Protein AF-A0A6N7V1D1-F1 (afdb_monomer_lite)

Structure (mmCIF, N/CA/C/O backbone):
data_AF-A0A6N7V1D1-F1
#
_entry.id   AF-A0A6N7V1D1-F1
#
loop_
_atom_site.group_PDB
_atom_site.id
_atom_site.type_symbol
_atom_site.label_atom_id
_atom_site.label_alt_id
_atom_site.label_comp_id
_atom_site.label_asym_id
_atom_site.label_entity_id
_atom_site.label_seq_id
_atom_site.pdbx_PDB_ins_code
_atom_site.Cartn_x
_atom_site.Cartn_y
_atom_site.Cartn_z
_atom_site.occupancy
_atom_site.B_iso_or_equiv
_atom_site.auth_seq_id
_atom_site.auth_comp_id
_atom_site.auth_asym_id
_atom_site.auth_atom_id
_atom_site.pdbx_PDB_model_num
ATOM 1 N N . MET A 1 1 ? -10.807 -12.411 31.985 1.00 35.56 1 MET A N 1
ATOM 2 C CA . MET A 1 1 ? -11.977 -11.536 31.790 1.00 35.56 1 MET A CA 1
ATOM 3 C C . MET A 1 1 ? -13.112 -12.268 32.471 1.00 35.56 1 MET A C 1
ATOM 5 O O . MET A 1 1 ? -13.597 -13.240 31.912 1.00 35.56 1 MET A O 1
ATOM 9 N N . GLU A 1 2 ? -13.376 -11.952 33.738 1.00 38.06 2 GLU A N 1
ATOM 10 C CA . GLU A 1 2 ? -14.529 -12.527 34.433 1.00 38.06 2 GLU A CA 1
ATOM 11 C C . GLU A 1 2 ? -15.774 -11.884 33.837 1.00 38.06 2 GLU A C 1
ATOM 13 O O . GLU A 1 2 ? -15.916 -10.662 33.821 1.00 38.06 2 GLU A O 1
ATOM 18 N N . GLU A 1 3 ? -16.610 -12.723 33.243 1.00 37.97 3 GLU A N 1
ATOM 19 C CA . GLU A 1 3 ? -17.894 -12.348 32.684 1.00 37.97 3 GLU A CA 1
ATOM 20 C C . GLU A 1 3 ? -18.740 -11.813 33.846 1.00 37.97 3 GLU A C 1
ATOM 22 O O . GLU A 1 3 ? -19.109 -12.557 34.756 1.00 37.97 3 GLU A O 1
ATOM 27 N N . LEU A 1 4 ? -18.965 -10.497 33.881 1.00 48.56 4 LEU A N 1
ATOM 28 C CA . LEU A 1 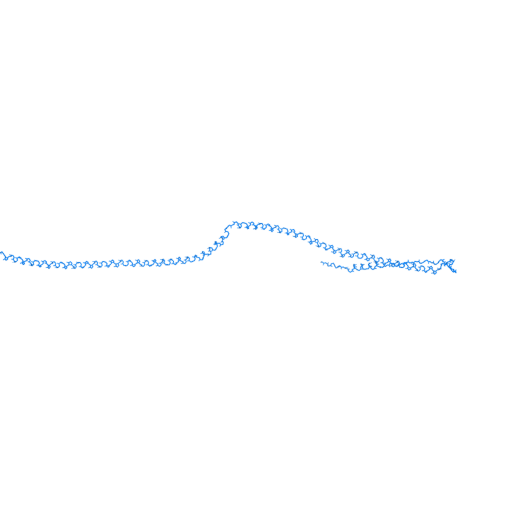4 ? -19.845 -9.859 34.856 1.00 48.56 4 LEU A CA 1
ATOM 29 C C . LEU A 1 4 ? -21.273 -10.316 34.550 1.00 48.56 4 LEU A C 1
ATOM 31 O O . LEU A 1 4 ? -22.009 -9.681 33.797 1.00 48.56 4 LEU A O 1
ATOM 35 N N . VAL A 1 5 ? -21.644 -11.472 35.097 1.00 49.00 5 VAL A N 1
ATOM 36 C CA . VAL A 1 5 ? -22.991 -12.024 34.994 1.00 49.00 5 VAL A CA 1
ATOM 37 C C . VAL A 1 5 ? -23.928 -11.068 35.721 1.00 49.00 5 VAL A C 1
ATOM 39 O O . VAL A 1 5 ? -23.963 -11.003 36.951 1.00 49.00 5 VAL A O 1
ATOM 42 N N . ILE A 1 6 ? -24.680 -10.299 34.939 1.00 52.88 6 ILE A N 1
ATOM 43 C CA . ILE A 1 6 ? -25.703 -9.383 35.430 1.00 52.88 6 ILE A CA 1
ATOM 44 C C . ILE A 1 6 ? -26.738 -10.221 36.186 1.00 52.88 6 ILE A C 1
ATOM 46 O O . ILE A 1 6 ? -27.522 -10.953 35.577 1.00 52.88 6 ILE A O 1
ATOM 50 N N . LYS A 1 7 ? -26.786 -10.095 37.517 1.00 60.59 7 LYS A N 1
ATOM 51 C CA . LYS A 1 7 ? -27.869 -10.650 38.345 1.00 60.59 7 LYS A CA 1
ATOM 52 C C . LYS A 1 7 ? -29.139 -9.813 38.193 1.00 60.59 7 LYS A C 1
ATOM 54 O O . LYS A 1 7 ? -29.668 -9.234 39.133 1.00 60.59 7 LYS A O 1
ATOM 59 N N . ARG A 1 8 ? -29.651 -9.760 36.965 1.00 63.72 8 ARG A N 1
ATOM 60 C CA . ARG A 1 8 ? -30.892 -9.070 36.596 1.00 63.72 8 ARG A CA 1
ATOM 61 C C . ARG A 1 8 ? -32.100 -9.599 37.375 1.00 63.72 8 ARG A C 1
ATOM 63 O O . ARG A 1 8 ? -33.091 -8.889 37.502 1.00 63.72 8 ARG A O 1
ATOM 70 N N . SER A 1 9 ? -32.014 -10.828 37.892 1.00 68.62 9 SER A N 1
ATOM 71 C CA . SER A 1 9 ? -33.065 -11.457 38.693 1.00 68.62 9 SER A CA 1
ATOM 72 C C . SER A 1 9 ? -33.372 -10.696 39.973 1.00 68.62 9 SER A C 1
ATOM 74 O O . SER A 1 9 ? -34.545 -10.559 40.309 1.00 68.62 9 SER A O 1
ATOM 76 N N . ASP A 1 10 ? -32.346 -10.209 40.668 1.00 70.00 10 ASP A N 1
ATOM 77 C CA . ASP A 1 10 ? -32.504 -9.698 42.028 1.00 70.00 10 ASP A CA 1
ATOM 78 C C . ASP A 1 10 ? -33.101 -8.280 41.977 1.00 70.00 10 ASP A C 1
ATOM 80 O O . ASP A 1 10 ? -34.107 -8.001 42.636 1.00 70.00 10 ASP A O 1
ATOM 84 N N . PHE A 1 11 ? -32.641 -7.466 41.017 1.00 73.94 11 PHE A N 1
ATOM 85 C CA . PHE A 1 11 ? -33.173 -6.125 40.783 1.00 73.94 11 PHE A CA 1
ATOM 86 C C . PHE A 1 11 ? -34.637 -6.166 40.329 1.00 73.94 11 PHE A C 1
ATOM 88 O O . PHE A 1 11 ? -35.491 -5.438 40.841 1.00 73.94 11 PHE A O 1
ATOM 95 N N . GLU A 1 12 ? -34.963 -7.051 39.382 1.00 75.81 12 GLU A N 1
ATOM 96 C CA . GLU A 1 12 ? -36.344 -7.218 38.911 1.00 75.81 12 GLU A CA 1
ATOM 97 C C . GLU A 1 12 ? -37.253 -7.841 39.979 1.00 75.81 12 GLU A C 1
ATOM 99 O O . GLU A 1 12 ? -38.472 -7.652 39.938 1.00 75.81 12 GLU A O 1
ATOM 104 N N . LYS A 1 13 ? -36.693 -8.582 40.943 1.00 80.94 13 LYS A N 1
ATOM 105 C CA . LYS A 1 13 ? -37.437 -9.084 42.100 1.00 80.94 13 LYS A CA 1
ATOM 106 C C . LYS A 1 13 ? -37.765 -7.943 43.062 1.00 80.94 13 LYS A C 1
ATOM 108 O O . LYS A 1 13 ? -38.943 -7.734 43.340 1.00 80.94 13 LYS A O 1
ATOM 113 N N . ALA A 1 14 ? -36.772 -7.164 43.484 1.00 74.38 14 ALA A N 1
ATOM 114 C CA . ALA A 1 14 ? -36.975 -6.046 44.405 1.00 74.38 14 ALA A CA 1
ATOM 115 C C . ALA A 1 14 ? -37.935 -4.985 43.829 1.00 74.38 14 ALA A C 1
ATOM 117 O O . ALA A 1 14 ? -38.843 -4.510 44.509 1.00 74.38 14 ALA A O 1
ATOM 118 N N . LYS A 1 15 ? -37.821 -4.686 42.529 1.00 78.19 15 LYS A N 1
ATOM 119 C CA . LYS A 1 15 ? -38.756 -3.809 41.803 1.00 78.19 15 LYS A CA 1
ATOM 120 C C . LYS A 1 15 ? -40.201 -4.321 41.815 1.00 78.19 15 LYS A C 1
ATOM 122 O O . LYS A 1 15 ? -41.138 -3.523 41.843 1.00 78.19 15 LYS A O 1
ATOM 127 N N . ARG A 1 16 ? -40.399 -5.640 41.750 1.00 82.94 16 ARG A N 1
ATOM 128 C CA . ARG A 1 16 ? -41.730 -6.264 41.753 1.00 82.94 16 ARG A CA 1
ATOM 129 C C . ARG A 1 16 ? -42.371 -6.207 43.133 1.00 82.94 16 ARG A C 1
ATOM 131 O O . ARG A 1 16 ? -43.529 -5.816 43.219 1.00 82.94 16 ARG A O 1
ATOM 138 N N . GLU A 1 17 ? -41.606 -6.525 44.174 1.00 77.62 17 GLU A N 1
ATOM 139 C CA . GLU A 1 17 ? -42.052 -6.442 45.574 1.00 77.62 17 GLU A CA 1
ATOM 140 C C . GLU A 1 17 ? -42.485 -5.006 45.920 1.00 77.62 17 GLU A C 1
ATOM 142 O O . GLU A 1 17 ? -43.588 -4.786 46.421 1.00 77.62 17 GLU A O 1
ATOM 147 N N . LEU A 1 18 ? -41.710 -4.009 45.481 1.00 77.81 18 LEU A N 1
ATOM 148 C CA . LEU A 1 18 ? -42.066 -2.598 45.647 1.00 77.81 18 LEU A CA 1
ATOM 149 C C . LEU A 1 18 ? -43.366 -2.191 44.960 1.00 77.81 18 LEU A C 1
ATOM 151 O O . LEU A 1 18 ? -44.154 -1.419 45.509 1.00 77.81 18 LEU A O 1
ATOM 155 N N . LYS A 1 19 ? -43.586 -2.697 43.745 1.00 82.88 19 LYS A N 1
ATOM 156 C CA . LYS A 1 19 ? -44.805 -2.427 42.983 1.00 82.88 19 LYS A CA 1
ATOM 157 C C . LYS A 1 19 ? -46.032 -3.040 43.660 1.00 82.88 19 LYS A C 1
ATOM 159 O O . LYS A 1 19 ? -47.076 -2.398 43.701 1.00 82.88 19 LYS A O 1
ATOM 164 N N . GLU A 1 20 ? -45.918 -4.261 44.178 1.00 83.06 20 GLU A N 1
ATOM 165 C CA . GLU A 1 20 ? -47.012 -4.920 44.902 1.00 83.06 20 GLU A CA 1
ATOM 166 C C . GLU A 1 20 ? -47.368 -4.168 46.187 1.00 83.06 20 GLU A C 1
ATOM 168 O O . GLU A 1 20 ? -48.547 -3.975 46.485 1.00 83.06 20 GLU A O 1
ATOM 173 N N . PHE A 1 21 ? -46.370 -3.672 46.922 1.00 75.88 21 PHE A N 1
ATOM 174 C CA . PHE A 1 21 ? -46.617 -2.841 48.096 1.00 75.88 21 PHE A CA 1
ATOM 175 C C . PHE A 1 21 ? -47.305 -1.518 47.742 1.00 75.88 21 PHE A C 1
ATOM 177 O O . PHE A 1 21 ? -48.295 -1.167 48.382 1.00 75.88 21 PHE A O 1
ATOM 184 N N . SER A 1 22 ? -46.833 -0.803 46.713 1.00 76.69 22 SER A N 1
ATOM 185 C CA . SER A 1 22 ? -47.395 0.508 46.349 1.00 76.69 22 SER A CA 1
ATOM 186 C C . SER A 1 22 ? -48.848 0.438 45.870 1.00 76.69 22 SER A C 1
ATOM 188 O O . SER A 1 22 ? -49.517 1.464 45.804 1.00 76.69 22 SER A O 1
ATOM 190 N N . GLN A 1 23 ? -49.311 -0.747 45.465 1.00 83.38 23 GLN A N 1
ATOM 191 C CA . GLN A 1 23 ? -50.671 -0.991 44.987 1.00 83.38 23 GLN A CA 1
ATOM 192 C C . GLN A 1 23 ? -51.634 -1.444 46.094 1.00 83.38 23 GLN A C 1
ATOM 194 O O . GLN A 1 23 ? -52.833 -1.528 45.840 1.00 83.38 23 GLN A O 1
ATOM 199 N N . ASN A 1 24 ? -51.148 -1.724 47.308 1.00 77.19 24 ASN A N 1
ATOM 200 C 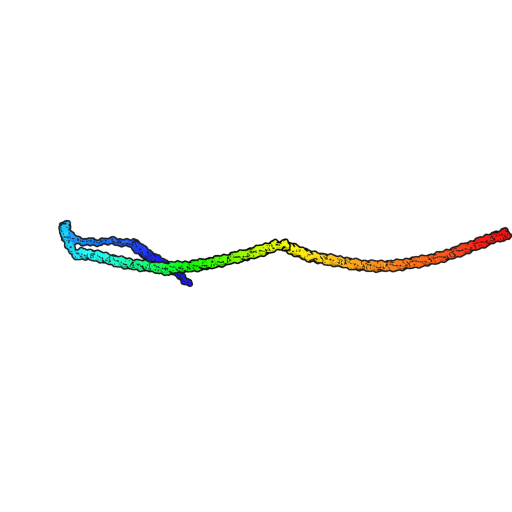CA . ASN A 1 24 ? -52.019 -2.031 48.438 1.00 77.19 24 ASN A CA 1
ATOM 201 C C . ASN A 1 24 ? -52.583 -0.741 49.042 1.00 77.19 24 ASN A C 1
ATOM 203 O O . ASN A 1 24 ? -51.842 0.073 49.594 1.00 77.19 24 ASN A O 1
ATOM 207 N N . GLU A 1 25 ? -53.904 -0.580 48.990 1.00 70.75 25 GLU A N 1
ATOM 208 C CA . GLU A 1 25 ? -54.585 0.506 49.692 1.00 70.75 25 GLU A CA 1
ATOM 209 C C . GLU A 1 25 ? -54.640 0.217 51.203 1.00 70.75 25 GLU A C 1
ATOM 211 O O . GLU A 1 25 ? -54.982 -0.898 51.615 1.00 70.75 25 GLU A O 1
ATOM 216 N N . PRO A 1 26 ? -54.305 1.193 52.065 1.00 67.75 26 PRO A N 1
ATOM 217 C CA . PRO A 1 26 ? -54.530 1.047 53.493 1.00 67.75 26 PRO A CA 1
ATOM 218 C C . PRO A 1 26 ? -56.039 1.018 53.764 1.00 67.75 26 PRO A C 1
ATOM 220 O O . PRO A 1 26 ? -56.770 1.887 53.300 1.00 67.75 26 PRO A O 1
ATOM 223 N N . GLY A 1 27 ? -56.501 0.028 54.533 1.00 69.12 27 GLY A N 1
ATOM 224 C CA . GLY A 1 27 ? -57.902 -0.039 54.954 1.00 69.12 27 GLY A CA 1
ATOM 225 C C . GLY A 1 27 ? -58.327 1.218 55.721 1.00 69.12 27 GLY A C 1
ATOM 226 O O . GLY A 1 27 ? -57.520 1.811 56.438 1.00 69.12 27 GLY A O 1
ATOM 227 N N . GLU A 1 28 ? -59.583 1.621 55.558 1.00 70.00 28 GLU A N 1
ATOM 228 C CA . GLU A 1 28 ? -60.184 2.748 56.274 1.00 70.00 28 GLU A CA 1
ATOM 229 C C . GLU A 1 28 ? -60.546 2.309 57.706 1.00 70.00 28 GLU A C 1
ATOM 231 O O . GLU A 1 28 ? -61.181 1.271 57.899 1.00 70.00 28 GLU A O 1
ATOM 236 N N . TRP A 1 29 ? -60.104 3.062 58.720 1.00 71.06 29 TRP A N 1
ATOM 237 C CA . TRP A 1 29 ? -60.284 2.701 60.134 1.00 71.06 29 TRP A CA 1
ATOM 238 C C . TRP A 1 29 ? -61.276 3.637 60.815 1.00 71.06 29 TRP A C 1
ATOM 240 O O . TRP A 1 29 ? -61.161 4.857 60.694 1.00 71.06 29 TRP A O 1
ATOM 250 N N . SER A 1 30 ? -62.197 3.077 61.599 1.00 76.56 30 SER A N 1
ATOM 251 C CA . SER A 1 30 ? -63.049 3.837 62.512 1.00 76.56 30 SER A CA 1
ATOM 252 C C . SER A 1 30 ? -63.049 3.191 63.897 1.00 76.56 30 SER A C 1
ATOM 254 O O . SER A 1 30 ? -63.051 1.968 64.031 1.00 76.56 30 SER A O 1
ATOM 256 N N . LEU A 1 31 ? -63.010 4.030 64.934 1.00 80.94 31 LEU A N 1
ATOM 257 C CA . LEU A 1 31 ? -63.161 3.618 66.326 1.00 80.94 31 LEU A CA 1
ATOM 258 C C . LEU A 1 31 ? -64.474 4.226 66.839 1.00 80.94 31 LEU A C 1
ATOM 260 O O . LEU A 1 31 ? -64.519 5.439 67.069 1.00 80.94 31 LEU A O 1
ATOM 264 N N . PRO A 1 32 ? -65.555 3.440 66.964 1.00 77.50 32 PRO A N 1
ATOM 265 C CA . PRO A 1 32 ? -66.830 3.956 67.436 1.00 77.50 32 PRO A CA 1
ATOM 266 C C . PRO A 1 32 ? -66.722 4.418 68.896 1.00 77.50 32 PRO A C 1
ATOM 268 O O . PRO A 1 32 ? -65.969 3.857 69.691 1.00 77.50 32 PRO A O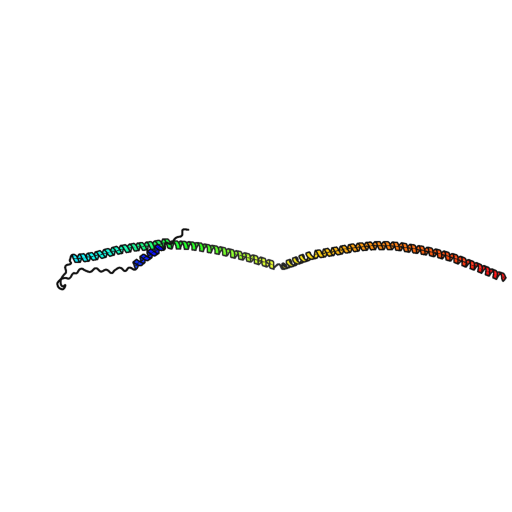 1
ATOM 271 N N . ALA A 1 33 ? -67.495 5.432 69.281 1.00 80.81 33 ALA A N 1
ATOM 272 C CA . ALA A 1 33 ? -67.603 5.832 70.683 1.00 80.81 33 ALA A CA 1
ATOM 273 C C . ALA A 1 33 ? -68.381 4.780 71.502 1.00 80.81 33 ALA A C 1
ATOM 275 O O . ALA A 1 33 ? -69.130 3.966 70.955 1.00 80.81 33 ALA A O 1
ATOM 276 N N . VAL A 1 34 ? -68.202 4.769 72.825 1.00 81.75 34 VAL A N 1
ATOM 277 C CA . VAL A 1 34 ? -69.116 4.041 73.727 1.00 81.75 34 VAL A CA 1
ATOM 278 C C . VAL A 1 34 ? -70.472 4.744 73.767 1.00 81.75 34 VAL A C 1
ATOM 280 O O . VAL A 1 34 ? -70.535 5.967 73.628 1.00 81.75 34 VAL A O 1
ATOM 283 N N . GLU A 1 35 ? -71.553 3.988 73.955 1.00 79.38 35 GLU A N 1
ATOM 284 C CA . GLU A 1 35 ? -72.872 4.583 74.160 1.00 79.38 35 GLU A CA 1
ATOM 285 C C . GLU A 1 35 ? -72.885 5.384 75.469 1.00 79.38 35 GLU A C 1
ATOM 287 O O . GLU A 1 35 ? -72.333 4.964 76.484 1.00 79.38 35 GLU A O 1
ATOM 292 N N . VAL A 1 36 ? -73.488 6.572 75.435 1.00 79.69 36 VAL A N 1
ATOM 293 C CA . VAL A 1 36 ? -73.583 7.476 76.598 1.00 79.69 36 VAL A CA 1
ATOM 294 C C . VAL A 1 36 ? -75.032 7.769 76.998 1.00 79.69 36 VAL A C 1
ATOM 296 O O . VAL A 1 36 ? -75.274 8.376 78.036 1.00 79.69 36 VAL A O 1
ATOM 299 N N . THR A 1 37 ? -76.004 7.295 76.215 1.00 78.81 37 THR A N 1
ATOM 300 C CA . THR A 1 37 ? -77.450 7.510 76.395 1.00 78.81 37 THR A CA 1
ATOM 301 C C . THR A 1 37 ? -78.180 6.189 76.639 1.00 78.81 37 THR A C 1
ATOM 303 O O . THR A 1 37 ? -78.001 5.250 75.872 1.00 78.81 37 THR A O 1
ATOM 306 N N . GLY A 1 38 ? -79.019 6.115 77.678 1.00 73.38 38 GLY A N 1
ATOM 307 C CA . GLY A 1 38 ? -79.735 4.909 78.123 1.00 73.38 38 GLY A CA 1
ATOM 308 C C . GLY A 1 38 ? -81.148 5.188 78.672 1.00 73.38 38 GLY A C 1
ATOM 309 O O . GLY A 1 38 ? -81.625 6.319 78.660 1.00 73.38 38 GLY A O 1
ATOM 310 N N . GLY A 1 39 ? -81.858 4.154 79.146 1.00 68.62 39 GLY A N 1
ATOM 311 C CA . GLY A 1 39 ? -83.218 4.256 79.719 1.00 68.62 39 GLY A CA 1
ATOM 312 C C . GLY A 1 39 ? -84.373 3.951 78.744 1.00 68.62 39 GLY A C 1
ATOM 313 O O . GLY A 1 39 ? -84.157 3.715 77.557 1.00 68.62 39 GLY A O 1
ATOM 314 N N . ILE A 1 40 ? -85.624 3.934 79.235 1.00 53.34 40 ILE A N 1
ATOM 315 C CA . ILE A 1 40 ? -86.826 3.691 78.405 1.00 53.34 40 ILE A CA 1
ATOM 316 C C . ILE A 1 40 ? -86.927 4.830 77.375 1.00 53.34 40 ILE A C 1
ATOM 318 O O . ILE A 1 40 ? -87.140 5.972 77.764 1.00 53.34 40 ILE A O 1
ATOM 322 N N . LEU A 1 41 ? -86.757 4.513 76.085 1.00 68.31 41 LEU A N 1
ATOM 323 C CA . LEU A 1 41 ? -86.680 5.450 74.941 1.00 68.31 41 LEU A CA 1
ATOM 324 C C . LEU A 1 41 ? -85.373 6.267 74.798 1.00 68.31 41 LEU A C 1
ATOM 326 O O . LEU A 1 41 ? -85.321 7.149 73.946 1.00 68.31 41 LEU A O 1
ATOM 330 N N . GLY A 1 42 ? -84.309 5.975 75.561 1.00 68.25 42 GLY A N 1
ATOM 331 C CA . GLY A 1 42 ? -82.989 6.614 75.389 1.00 68.25 42 GLY A CA 1
ATOM 332 C C . GLY A 1 42 ? -82.871 8.046 75.929 1.00 68.25 42 GLY A C 1
ATOM 333 O O . GLY A 1 42 ? -82.034 8.812 75.463 1.00 68.25 42 GLY A O 1
ATOM 334 N N . TRP A 1 43 ? -83.736 8.434 76.871 1.00 73.19 43 TRP A N 1
ATOM 335 C CA . TRP A 1 43 ? -83.819 9.802 77.416 1.00 73.19 43 TRP A CA 1
ATOM 336 C C . TRP A 1 43 ? -83.020 10.016 78.717 1.00 73.19 43 TRP A C 1
ATOM 338 O O . TRP A 1 43 ? -83.192 11.037 79.379 1.00 73.19 43 TRP A O 1
ATOM 348 N N . GLY A 1 44 ? -82.180 9.063 79.120 1.00 76.88 44 GLY A N 1
ATOM 349 C CA . GLY A 1 44 ? -81.336 9.151 80.313 1.00 76.88 44 GLY A CA 1
ATOM 350 C C . GLY A 1 44 ? -79.864 8.875 80.020 1.00 76.88 44 GLY A C 1
ATOM 351 O O . GLY A 1 44 ? -79.484 8.575 78.890 1.00 76.88 44 GLY A O 1
ATOM 352 N N . ASP A 1 45 ? -79.036 8.949 81.058 1.00 80.19 45 ASP A N 1
ATOM 353 C CA . ASP A 1 45 ? -77.606 8.656 80.955 1.00 80.19 45 ASP A CA 1
ATOM 354 C C . ASP A 1 45 ? -77.360 7.142 80.978 1.00 80.19 45 ASP A C 1
ATOM 356 O O . ASP A 1 45 ? -77.907 6.421 81.822 1.00 80.19 45 ASP A O 1
ATOM 360 N N . HIS A 1 46 ? -76.508 6.655 80.074 1.00 84.56 46 HIS A N 1
ATOM 361 C CA . HIS A 1 46 ? -76.000 5.288 80.138 1.00 84.56 46 HIS A CA 1
ATOM 362 C C . HIS A 1 46 ? -74.681 5.250 80.897 1.00 84.56 46 HIS A C 1
ATOM 364 O O . HIS A 1 46 ? -73.734 5.978 80.592 1.00 84.56 46 HIS A O 1
ATOM 370 N N . LYS A 1 47 ? -74.600 4.368 81.893 1.00 83.50 47 LYS A N 1
ATOM 371 C CA . LYS A 1 47 ? -73.349 4.133 82.602 1.00 83.50 47 LYS A CA 1
ATOM 372 C C . LYS A 1 47 ? -72.554 3.087 81.838 1.00 83.50 47 LYS A C 1
ATOM 374 O O . LYS A 1 47 ? -72.879 1.905 81.919 1.00 83.50 47 LYS A O 1
ATOM 379 N N . VAL A 1 48 ? -71.485 3.541 81.186 1.00 82.44 48 VAL A N 1
ATOM 380 C CA . VAL A 1 48 ? -70.530 2.678 80.483 1.00 82.44 48 VAL A CA 1
ATOM 381 C C . VAL A 1 48 ? -70.136 1.505 81.377 1.00 82.44 48 VAL A C 1
ATOM 383 O O . VAL A 1 48 ? -69.657 1.670 82.506 1.00 82.44 48 VAL A O 1
ATOM 386 N N . THR A 1 49 ? -70.376 0.310 80.867 1.00 87.25 49 THR A N 1
ATOM 387 C CA . THR A 1 49 ? -70.098 -0.949 81.542 1.00 87.25 49 THR A CA 1
ATOM 388 C C . THR A 1 49 ? -68.663 -1.397 81.277 1.00 87.25 49 THR A C 1
ATOM 390 O O . THR A 1 49 ? -68.025 -1.010 80.297 1.00 87.25 49 THR A O 1
ATOM 393 N N . GLY A 1 50 ? -68.144 -2.277 82.139 1.00 85.44 50 GLY A N 1
ATOM 394 C CA . GLY A 1 50 ? -66.839 -2.903 81.906 1.00 85.44 50 GLY A CA 1
ATOM 395 C C . GLY A 1 50 ? -66.789 -3.731 80.615 1.00 85.44 50 GLY A C 1
ATOM 396 O O . GLY A 1 50 ? -65.723 -3.861 80.027 1.00 85.44 50 GLY A O 1
ATOM 397 N N . ALA A 1 51 ? -67.929 -4.254 80.148 1.00 85.50 51 ALA A N 1
ATOM 398 C CA . ALA A 1 51 ? -68.018 -4.997 78.894 1.00 85.50 51 ALA A CA 1
ATOM 399 C C . ALA A 1 51 ? -67.841 -4.083 77.668 1.00 85.50 51 ALA A C 1
ATOM 401 O O . ALA A 1 51 ? -67.012 -4.385 76.816 1.00 85.50 51 ALA A O 1
ATOM 402 N N . GLU A 1 52 ? -68.532 -2.939 77.625 1.00 85.12 52 GLU A N 1
ATOM 403 C CA . GLU A 1 52 ? -68.405 -1.950 76.537 1.00 85.12 52 GLU A CA 1
ATOM 404 C C . GLU A 1 52 ? -67.003 -1.341 76.479 1.00 85.12 52 GLU A C 1
ATOM 406 O O . GLU A 1 52 ? -66.439 -1.141 75.404 1.00 85.12 52 GLU A O 1
ATOM 411 N N . LEU A 1 53 ? -66.404 -1.076 77.644 1.00 87.12 53 LEU A N 1
ATOM 412 C CA . LEU A 1 53 ? -65.022 -0.614 77.703 1.00 87.12 53 LEU A CA 1
ATOM 413 C C . LEU A 1 53 ? -64.053 -1.685 77.183 1.00 87.12 53 LEU A C 1
ATOM 415 O O . LEU A 1 53 ? -63.158 -1.363 76.402 1.00 87.12 53 LEU A O 1
ATOM 419 N N . ASN A 1 54 ? -64.234 -2.947 77.584 1.00 88.44 54 ASN A N 1
ATOM 420 C CA . ASN A 1 54 ? -63.408 -4.054 77.101 1.00 88.44 54 ASN A CA 1
ATOM 421 C C . ASN A 1 54 ? -63.531 -4.239 75.582 1.00 88.44 54 ASN A C 1
ATOM 423 O O . ASN A 1 54 ? -62.515 -4.465 74.932 1.00 88.44 54 ASN A O 1
ATOM 427 N N . GLU A 1 55 ? -64.726 -4.085 75.009 1.00 89.12 55 GLU A N 1
ATOM 428 C CA . GLU A 1 55 ? -64.951 -4.153 73.558 1.00 89.12 55 GLU A CA 1
ATOM 429 C C . GLU A 1 55 ? -64.176 -3.054 72.808 1.00 89.12 55 GLU A C 1
ATOM 431 O O . GLU A 1 55 ? -63.470 -3.339 71.838 1.00 89.12 55 GLU A O 1
ATOM 436 N N . ARG A 1 56 ? -64.197 -1.807 73.305 1.00 87.69 56 ARG A N 1
ATOM 437 C CA . ARG A 1 56 ? -63.402 -0.709 72.718 1.00 87.69 56 ARG A CA 1
ATOM 438 C C . ARG A 1 56 ? -61.904 -0.915 72.867 1.00 87.69 56 ARG A C 1
ATOM 440 O O . ARG A 1 56 ? -61.148 -0.624 71.941 1.00 87.69 56 ARG A O 1
ATOM 447 N N . VAL A 1 57 ? -61.457 -1.419 74.014 1.00 88.12 57 VAL A N 1
ATOM 448 C CA . VAL A 1 57 ? -60.043 -1.759 74.227 1.00 88.12 57 VAL A CA 1
ATOM 449 C C . VAL A 1 57 ? -59.613 -2.885 73.282 1.00 88.12 57 VAL A C 1
ATOM 451 O O . VAL A 1 57 ? -58.513 -2.823 72.735 1.00 88.12 57 VAL A O 1
ATOM 454 N N . GLU A 1 58 ? -60.479 -3.865 73.017 1.00 90.44 58 GLU A N 1
ATOM 455 C CA . GLU A 1 58 ? -60.224 -4.921 72.036 1.00 90.44 58 GLU A CA 1
ATOM 456 C C . GLU A 1 58 ? -60.104 -4.355 70.610 1.00 90.44 58 GLU A C 1
ATOM 458 O O . GLU A 1 58 ? -59.180 -4.722 69.878 1.00 90.44 58 GLU A O 1
ATOM 463 N N . GLU A 1 59 ? -60.975 -3.421 70.212 1.00 88.50 59 GLU A N 1
ATOM 464 C CA . GLU A 1 59 ? -60.855 -2.704 68.935 1.00 88.50 59 GLU A CA 1
ATOM 465 C C . GLU A 1 59 ? -59.544 -1.914 68.847 1.00 88.50 59 GLU A C 1
ATOM 467 O O . GLU A 1 59 ? -58.811 -2.058 67.866 1.00 88.50 59 GLU A O 1
ATOM 472 N N . VAL A 1 60 ? -59.182 -1.132 69.868 1.00 89.00 60 VAL A N 1
ATOM 473 C CA . VAL A 1 60 ? -57.897 -0.405 69.910 1.00 89.00 60 VAL A CA 1
ATOM 474 C C . VAL A 1 60 ? -56.718 -1.374 69.813 1.00 89.00 60 VAL A C 1
ATOM 476 O O . VAL A 1 60 ? -55.773 -1.131 69.059 1.00 89.00 60 VAL A O 1
ATOM 479 N N . GLN A 1 61 ? -56.771 -2.505 70.517 1.00 90.19 61 GLN A N 1
ATOM 480 C CA . GLN A 1 61 ? -55.738 -3.534 70.448 1.00 90.19 61 GLN A CA 1
ATOM 481 C C . GLN A 1 61 ? -55.617 -4.118 69.033 1.00 90.19 61 GLN A C 1
ATOM 483 O O . GLN A 1 61 ? -54.496 -4.293 68.549 1.00 90.19 61 GLN A O 1
ATOM 488 N N . LYS A 1 62 ? -56.734 -4.366 68.334 1.00 89.81 62 LYS A N 1
ATOM 489 C CA . LYS A 1 62 ? -56.732 -4.792 66.921 1.00 89.81 62 LYS A CA 1
ATOM 490 C C . LYS A 1 62 ? -56.068 -3.743 66.020 1.00 89.81 62 LYS A C 1
ATOM 492 O O . LYS A 1 62 ? -55.232 -4.107 65.192 1.00 89.81 62 LYS A O 1
ATOM 497 N N . HIS A 1 63 ? -56.350 -2.454 66.228 1.00 88.56 63 HIS A N 1
ATOM 498 C CA . HIS A 1 63 ? -55.708 -1.361 65.485 1.00 88.56 63 HIS A CA 1
ATOM 499 C C . HIS A 1 63 ? -54.199 -1.277 65.756 1.00 88.56 63 HIS A C 1
ATOM 501 O O . HIS A 1 63 ? -53.411 -1.169 64.819 1.00 88.56 63 HIS A O 1
ATOM 507 N N . LEU A 1 64 ? -53.764 -1.390 67.015 1.00 89.31 64 LEU A N 1
ATOM 508 C CA . LEU A 1 64 ? -52.339 -1.395 67.372 1.00 89.31 64 LEU A CA 1
ATOM 509 C C . LEU A 1 64 ? -51.601 -2.600 66.773 1.00 89.31 64 LEU A C 1
ATOM 511 O O . LEU A 1 64 ? -50.482 -2.461 66.273 1.00 89.31 64 LEU A O 1
ATOM 515 N N . GLN A 1 65 ? -52.230 -3.778 66.767 1.00 88.69 65 GLN A N 1
ATOM 516 C CA . GLN A 1 65 ? -51.688 -4.962 66.098 1.00 88.69 65 GLN A CA 1
ATOM 517 C C . GLN A 1 65 ? -51.569 -4.752 64.585 1.00 88.69 65 GLN A C 1
ATOM 519 O O . GLN A 1 65 ? -50.552 -5.133 63.998 1.00 88.69 65 GLN A O 1
ATOM 524 N N . TYR A 1 66 ? -52.576 -4.138 63.957 1.00 88.75 66 TYR A N 1
ATOM 525 C CA . TYR A 1 66 ? -52.526 -3.776 62.543 1.00 88.75 66 TYR A CA 1
ATOM 526 C C . TYR A 1 66 ? -51.389 -2.786 62.255 1.00 88.75 66 TYR A C 1
ATOM 528 O O . TYR A 1 66 ? -50.565 -3.057 61.383 1.00 88.75 66 TYR A O 1
ATOM 536 N N . LEU A 1 67 ? -51.284 -1.693 63.019 1.00 86.81 67 LEU A N 1
ATOM 537 C CA . LEU A 1 67 ? -50.227 -0.688 62.864 1.00 86.81 67 LEU A CA 1
ATOM 538 C C . LEU A 1 67 ? -48.834 -1.306 62.990 1.00 86.81 67 LEU A C 1
ATOM 540 O O . LEU A 1 67 ? -47.978 -1.051 62.150 1.00 86.81 67 LEU A O 1
ATOM 544 N N . ASN A 1 68 ? -48.612 -2.169 63.983 1.00 90.12 68 ASN A N 1
ATOM 545 C CA . ASN A 1 68 ? -47.328 -2.847 64.145 1.00 90.12 68 ASN A CA 1
ATOM 546 C C . ASN A 1 68 ? -46.999 -3.746 62.938 1.00 90.12 68 ASN A C 1
ATOM 548 O O . ASN A 1 68 ? -45.895 -3.693 62.395 1.00 90.12 68 ASN A O 1
ATOM 552 N N . ARG A 1 69 ? -47.972 -4.538 62.461 1.00 88.56 69 ARG A N 1
ATOM 553 C CA . ARG A 1 69 ? -47.799 -5.378 61.262 1.00 88.56 69 ARG A CA 1
ATOM 554 C C . ARG A 1 69 ? -47.476 -4.540 60.025 1.00 88.56 69 ARG A C 1
ATOM 556 O O . ARG A 1 69 ? -46.589 -4.920 59.264 1.00 88.56 69 ARG A O 1
ATOM 563 N N . THR A 1 70 ? -48.169 -3.422 59.834 1.00 85.00 70 THR A N 1
ATOM 564 C CA . THR A 1 70 ? -47.944 -2.505 58.710 1.00 85.00 70 THR A CA 1
ATOM 565 C C . THR A 1 70 ? -46.573 -1.847 58.802 1.00 85.00 70 THR A C 1
ATOM 567 O O . THR A 1 70 ? -45.838 -1.881 57.825 1.00 85.00 70 THR A O 1
ATOM 570 N N . SER A 1 71 ? -46.160 -1.360 59.975 1.00 86.50 71 SER A N 1
ATOM 571 C CA . SER A 1 71 ? -44.817 -0.801 60.182 1.00 86.50 71 SER A CA 1
ATOM 572 C C . SER A 1 71 ? -43.709 -1.810 59.878 1.00 86.50 71 SER A C 1
ATOM 574 O O . SER A 1 71 ? -42.752 -1.474 59.185 1.00 86.50 71 SER A O 1
ATOM 576 N N . ILE A 1 72 ? -43.846 -3.065 60.323 1.00 89.00 72 ILE A N 1
ATOM 577 C CA . ILE A 1 72 ? -42.885 -4.133 59.997 1.00 89.00 72 ILE A CA 1
ATOM 578 C C . ILE A 1 72 ? -42.826 -4.377 58.484 1.00 89.00 72 ILE A C 1
ATOM 580 O O . ILE A 1 72 ? -41.733 -4.543 57.941 1.00 89.00 72 ILE A O 1
ATOM 584 N N . LYS A 1 73 ? -43.977 -4.398 57.796 1.00 86.06 73 LYS A N 1
ATOM 585 C CA . LYS A 1 73 ? -44.017 -4.512 56.329 1.00 86.06 73 LYS A CA 1
ATOM 586 C C . LYS A 1 73 ? -43.301 -3.333 55.673 1.00 86.06 73 LYS A C 1
ATOM 588 O O . LYS A 1 73 ? -42.399 -3.560 54.882 1.00 86.06 73 LYS A O 1
ATOM 593 N N . THR A 1 74 ? -43.616 -2.102 56.065 1.00 84.94 74 THR A N 1
ATOM 594 C CA . THR A 1 74 ? -42.978 -0.889 55.536 1.00 84.94 74 THR A CA 1
ATOM 595 C C . THR A 1 74 ? -41.455 -0.920 55.694 1.00 84.94 74 THR A C 1
ATOM 597 O O . THR A 1 74 ? -40.738 -0.611 54.748 1.00 84.94 74 THR A O 1
ATOM 600 N N . VAL A 1 75 ? -40.938 -1.338 56.857 1.00 86.69 75 VAL A N 1
ATOM 601 C CA . VAL A 1 75 ? -39.485 -1.468 57.079 1.00 86.69 75 VAL A CA 1
ATOM 602 C C . VAL A 1 75 ? -38.860 -2.499 56.135 1.00 86.69 75 VAL A C 1
ATOM 604 O O . VAL A 1 75 ? -37.813 -2.222 55.553 1.00 86.69 75 VAL A O 1
ATOM 607 N N . LYS A 1 76 ? -39.503 -3.658 55.938 1.00 85.38 76 LYS A N 1
ATOM 608 C CA . LYS A 1 76 ? -39.029 -4.668 54.974 1.00 85.38 76 LYS A CA 1
ATOM 609 C C . LYS A 1 76 ? -39.006 -4.135 53.543 1.00 85.38 76 LYS A C 1
ATOM 611 O O . LYS A 1 76 ? -38.068 -4.422 52.809 1.00 85.38 76 LYS A O 1
ATOM 616 N N . GLU A 1 77 ? -39.981 -3.319 53.158 1.00 82.00 77 GLU A N 1
ATOM 617 C CA . GLU A 1 77 ? -39.979 -2.723 51.821 1.00 82.00 77 GLU A CA 1
ATOM 618 C C . GLU A 1 77 ? -38.874 -1.684 51.643 1.00 82.00 77 GLU A C 1
ATOM 620 O O . GLU A 1 77 ? -38.222 -1.662 50.603 1.00 82.00 77 GLU A O 1
ATOM 625 N N . PHE A 1 78 ? -38.575 -0.873 52.662 1.00 82.94 78 PHE A N 1
ATOM 626 C CA . PHE A 1 78 ? -37.396 -0.002 52.617 1.00 82.94 78 PHE A CA 1
ATOM 627 C C . PHE A 1 78 ? -36.091 -0.797 52.482 1.00 82.94 78 PHE A C 1
ATOM 629 O O . PHE A 1 78 ? -35.196 -0.378 51.748 1.00 82.94 78 PHE A O 1
ATOM 636 N N . GLU A 1 79 ? -35.988 -1.964 53.123 1.00 85.12 79 GLU A N 1
ATOM 637 C CA . GLU A 1 79 ? -34.855 -2.877 52.935 1.00 85.12 79 GLU A CA 1
ATOM 638 C C . GLU A 1 79 ? -34.760 -3.370 51.478 1.00 85.12 79 GLU A C 1
ATOM 640 O O . GLU A 1 79 ? -33.671 -3.404 50.902 1.00 85.12 79 GLU A O 1
ATOM 645 N N . ASN A 1 80 ? -35.895 -3.690 50.853 1.00 80.06 80 ASN A N 1
ATOM 646 C CA . ASN A 1 80 ? -35.963 -4.084 49.445 1.00 80.06 80 ASN A CA 1
ATOM 647 C C . ASN A 1 80 ? -35.606 -2.936 48.481 1.00 80.06 80 ASN A C 1
ATOM 649 O O . ASN A 1 80 ? -34.902 -3.176 47.500 1.00 80.06 80 ASN A O 1
ATOM 653 N N . ILE A 1 81 ? -36.002 -1.688 48.773 1.00 82.69 81 ILE A N 1
ATOM 654 C CA . ILE A 1 81 ? -35.555 -0.493 48.022 1.00 82.69 81 ILE A CA 1
ATOM 655 C C . ILE A 1 81 ? -34.038 -0.378 48.067 1.00 82.69 81 ILE A C 1
ATOM 657 O O . ILE A 1 81 ? -33.400 -0.194 47.030 1.00 82.69 81 ILE A O 1
ATOM 661 N N . TYR A 1 82 ? -33.454 -0.503 49.258 1.00 80.88 82 TYR A N 1
ATOM 662 C CA . TYR A 1 82 ? -32.007 -0.429 49.422 1.00 80.88 82 TYR A CA 1
ATOM 663 C C . TYR A 1 82 ? -31.285 -1.519 48.628 1.00 80.88 82 TYR A C 1
ATOM 665 O O . TYR A 1 82 ? -30.314 -1.207 47.941 1.00 80.88 82 TYR A O 1
ATOM 673 N N . LYS A 1 83 ? -31.782 -2.763 48.653 1.00 82.62 83 LYS A N 1
ATOM 674 C CA . LYS A 1 83 ? -31.232 -3.859 47.834 1.00 82.62 83 LYS A CA 1
ATOM 675 C C . LYS A 1 83 ? -31.304 -3.546 46.340 1.00 82.62 83 LYS A C 1
ATOM 677 O O . LYS A 1 83 ? -30.303 -3.697 45.651 1.00 82.62 83 LYS A O 1
ATOM 682 N N . ALA A 1 84 ? -32.436 -3.032 45.851 1.00 80.31 84 ALA A N 1
ATOM 683 C CA . ALA A 1 84 ? -32.583 -2.656 44.444 1.00 80.31 84 ALA A CA 1
ATOM 684 C C . ALA A 1 84 ? -31.579 -1.571 44.017 1.00 80.31 84 ALA A C 1
ATOM 686 O O . ALA A 1 84 ? -31.001 -1.652 42.935 1.00 80.31 84 ALA A O 1
ATOM 687 N N . LEU A 1 85 ? -31.371 -0.550 44.855 1.00 81.31 85 LEU A N 1
ATOM 688 C CA . LEU A 1 85 ? -30.419 0.530 44.579 1.00 81.31 85 LEU A CA 1
ATOM 689 C C . LEU A 1 85 ? -28.963 0.043 44.623 1.00 81.31 85 LEU A C 1
ATOM 691 O O . LEU A 1 85 ? -28.181 0.395 43.743 1.00 81.31 85 LEU A O 1
ATOM 695 N N . ASP A 1 86 ? -28.612 -0.790 45.603 1.00 82.81 86 ASP A N 1
ATOM 696 C CA . ASP A 1 86 ? -27.274 -1.384 45.736 1.00 82.81 86 ASP A CA 1
ATOM 697 C C . ASP A 1 86 ? -26.945 -2.320 44.560 1.00 82.81 86 ASP A C 1
ATOM 699 O O . ASP A 1 86 ? -25.842 -2.293 44.015 1.00 82.81 86 ASP A O 1
ATOM 703 N N . GLU A 1 87 ? -27.915 -3.111 44.103 1.00 80.06 87 GLU A N 1
ATOM 704 C CA . GLU A 1 87 ? -27.756 -3.965 42.924 1.00 80.06 87 GLU A CA 1
ATOM 705 C C . GLU A 1 87 ? -27.660 -3.160 41.626 1.00 80.06 87 GLU A C 1
ATOM 707 O O . GLU A 1 87 ? -26.876 -3.525 40.743 1.00 80.06 87 GLU A O 1
ATOM 712 N N . LEU A 1 88 ? -28.415 -2.063 41.500 1.00 81.12 88 LEU A N 1
ATOM 713 C CA . LEU A 1 88 ? -28.317 -1.148 40.363 1.00 81.12 88 LEU A CA 1
ATOM 714 C C . LEU A 1 88 ? -26.903 -0.560 40.251 1.00 81.12 88 LEU A C 1
ATOM 716 O O . LEU A 1 88 ? -26.313 -0.580 39.169 1.00 81.12 88 LEU A O 1
ATOM 720 N N . ASP A 1 89 ? -26.353 -0.096 41.371 1.00 77.31 89 ASP A N 1
ATOM 721 C CA . ASP A 1 89 ? -24.995 0.443 41.455 1.00 77.31 89 ASP A CA 1
ATOM 722 C C . ASP A 1 89 ? -23.939 -0.623 41.121 1.00 77.31 89 ASP A C 1
ATOM 724 O O . ASP A 1 89 ? -23.138 -0.467 40.194 1.00 77.31 89 ASP A O 1
ATOM 728 N N . LYS A 1 90 ? -24.002 -1.780 41.791 1.00 80.56 90 LYS A N 1
ATOM 729 C CA . LYS A 1 90 ? -23.008 -2.847 41.616 1.00 80.56 90 LYS A CA 1
ATOM 730 C C . LYS A 1 90 ? -23.012 -3.468 40.228 1.00 80.56 90 LYS A C 1
ATOM 732 O O . LYS A 1 90 ? -21.936 -3.797 39.729 1.00 80.56 90 LYS A O 1
ATOM 737 N N . SER A 1 91 ? -24.184 -3.682 39.631 1.00 75.44 91 SER A N 1
ATOM 738 C CA . SER A 1 91 ? -24.295 -4.455 38.389 1.00 75.44 91 SER A CA 1
ATOM 739 C C . SER A 1 91 ? -24.411 -3.588 37.142 1.00 75.44 91 SER A C 1
ATOM 741 O O . SER A 1 91 ? -23.696 -3.837 36.178 1.00 75.44 91 SER A O 1
ATOM 743 N N . TYR A 1 92 ? -25.257 -2.558 37.133 1.00 74.25 92 TYR A N 1
ATOM 744 C CA . TYR A 1 92 ? -25.512 -1.792 35.912 1.00 74.25 92 TYR A CA 1
ATOM 745 C C . TYR A 1 92 ? -24.525 -0.643 35.737 1.00 74.25 92 TYR A C 1
ATOM 747 O O . TYR A 1 92 ? -23.977 -0.480 34.647 1.00 74.25 92 TYR A O 1
ATOM 755 N N . ILE A 1 93 ? -24.262 0.136 36.792 1.00 83.75 93 ILE A N 1
ATOM 756 C CA . ILE A 1 93 ? -23.364 1.298 36.692 1.00 83.75 93 ILE A CA 1
ATOM 757 C C . ILE A 1 93 ? -21.930 0.843 36.401 1.00 83.75 93 ILE A C 1
ATOM 759 O O . ILE A 1 93 ? -21.298 1.371 35.488 1.00 83.75 93 ILE A O 1
ATOM 763 N N . ASN A 1 94 ? -21.438 -0.187 37.094 1.00 83.38 94 ASN A N 1
ATOM 764 C CA . ASN A 1 94 ? -20.095 -0.723 36.843 1.00 83.38 94 ASN A CA 1
ATOM 765 C C . ASN A 1 94 ? -19.925 -1.294 35.428 1.00 83.38 94 ASN A C 1
ATOM 767 O O . ASN A 1 94 ? -18.883 -1.081 34.807 1.00 83.38 94 ASN A O 1
ATOM 771 N N . VAL A 1 95 ? -20.940 -1.986 34.895 1.00 86.00 95 VAL A N 1
ATOM 772 C CA . VAL A 1 95 ? -20.904 -2.497 33.515 1.00 86.00 95 VAL A CA 1
ATOM 773 C C . VAL A 1 95 ? -20.868 -1.343 32.516 1.00 86.00 95 VAL A C 1
ATOM 775 O O . VAL A 1 95 ? -19.995 -1.327 31.652 1.00 86.00 95 VAL A O 1
ATOM 778 N N . LEU A 1 96 ? -21.733 -0.336 32.680 1.00 86.12 96 LEU A N 1
ATOM 779 C CA . LEU A 1 96 ? -21.742 0.854 31.823 1.00 86.12 96 LEU A CA 1
ATOM 780 C C . LEU A 1 96 ? -20.403 1.600 31.863 1.00 86.12 96 LEU A C 1
ATOM 782 O O . LEU A 1 96 ? -19.897 2.010 30.821 1.00 86.12 96 LEU A O 1
ATOM 786 N N . LEU A 1 97 ? -19.791 1.745 33.041 1.00 89.56 97 LEU A N 1
ATOM 787 C CA . LEU A 1 97 ? -18.462 2.347 33.173 1.00 89.56 97 LEU A CA 1
ATOM 788 C C . LEU A 1 97 ? -17.395 1.533 32.431 1.00 89.56 97 LEU A C 1
ATOM 790 O O . LEU A 1 97 ? -16.572 2.113 31.719 1.00 89.56 97 LEU A O 1
ATOM 794 N N . GLY A 1 98 ? -17.438 0.204 32.545 1.00 89.94 98 GLY A N 1
ATOM 795 C CA . GLY A 1 98 ? -16.557 -0.693 31.800 1.00 89.94 98 GLY A CA 1
ATOM 796 C C . GLY A 1 98 ? -16.720 -0.535 30.287 1.00 89.94 98 GLY A C 1
ATOM 797 O O . GLY A 1 98 ? -15.731 -0.367 29.572 1.00 89.94 98 GLY A O 1
ATOM 798 N N . GLU A 1 99 ? -17.958 -0.514 29.794 1.00 91.75 99 GLU A N 1
ATOM 799 C CA . GLU A 1 99 ? -18.271 -0.288 28.379 1.00 91.75 99 GLU A CA 1
ATOM 800 C C . GLU A 1 99 ? -17.783 1.084 27.896 1.00 91.75 99 GLU A C 1
ATOM 802 O O . GLU A 1 99 ? -17.136 1.176 26.851 1.00 91.75 99 GLU A O 1
ATOM 807 N N . MET A 1 100 ? -18.010 2.150 28.671 1.00 93.25 100 MET A N 1
ATOM 808 C CA . MET A 1 100 ? -17.525 3.496 28.352 1.00 93.25 100 MET A CA 1
ATOM 809 C C . MET A 1 100 ? -15.997 3.557 28.278 1.00 93.25 100 MET A C 1
ATOM 811 O O . MET A 1 100 ? -15.450 4.232 27.401 1.00 93.25 100 MET A O 1
ATOM 815 N N . GLU A 1 101 ? -15.289 2.846 29.157 1.00 95.00 101 GLU A N 1
ATOM 816 C CA . GLU A 1 101 ? -13.829 2.771 29.105 1.00 95.00 101 GLU A CA 1
ATOM 817 C C . GLU A 1 101 ? -13.351 2.065 27.827 1.00 95.00 101 GLU A C 1
ATOM 819 O O . GLU A 1 101 ? -1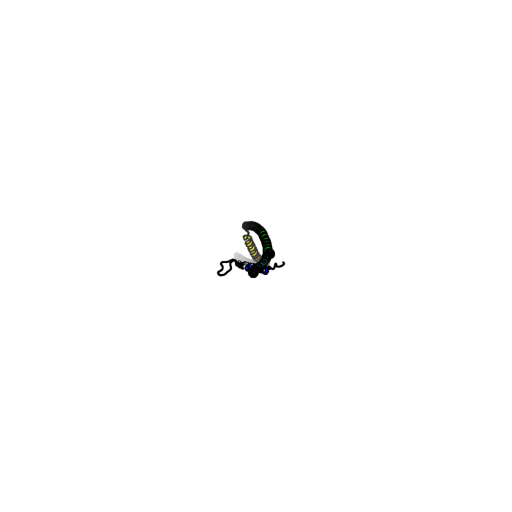2.425 2.546 27.165 1.00 95.00 101 GLU A O 1
ATOM 824 N N . GLN A 1 102 ? -14.003 0.967 27.431 1.00 96.12 102 GLN A N 1
ATOM 825 C CA . GLN A 1 102 ? -13.691 0.277 26.175 1.00 96.12 102 GLN A CA 1
ATOM 826 C C . GLN A 1 102 ? -13.984 1.160 24.960 1.00 96.12 102 GLN A C 1
ATOM 828 O O . GLN A 1 102 ? -13.129 1.297 24.084 1.00 96.12 102 GLN A O 1
ATOM 833 N N . ILE A 1 103 ? -15.136 1.836 24.932 1.00 95.75 103 ILE A N 1
ATOM 834 C CA . ILE A 1 103 ? -15.493 2.792 23.874 1.00 95.75 103 ILE A CA 1
ATOM 835 C C . ILE A 1 103 ? -14.454 3.912 23.793 1.00 95.75 103 ILE A C 1
ATOM 837 O O . ILE A 1 103 ? -14.011 4.268 22.702 1.00 95.75 103 ILE A O 1
ATOM 841 N N . ARG A 1 104 ? -13.997 4.442 24.932 1.00 95.81 104 ARG A N 1
ATOM 842 C CA . ARG A 1 104 ? -12.949 5.469 24.978 1.00 95.81 104 ARG A CA 1
ATOM 843 C C . ARG A 1 104 ? -11.618 4.951 24.426 1.00 95.81 104 ARG A C 1
ATOM 845 O O . ARG A 1 104 ? -10.961 5.672 23.672 1.00 95.81 104 ARG A O 1
ATOM 852 N N . LYS A 1 105 ? -11.218 3.720 24.762 1.00 97.19 105 LYS A N 1
ATOM 853 C CA . LYS A 1 105 ? -10.012 3.078 24.202 1.00 97.19 105 LYS A CA 1
ATOM 854 C C . LYS A 1 105 ? -10.121 2.931 22.686 1.00 97.19 105 LYS A C 1
ATOM 856 O O . LYS A 1 105 ? -9.208 3.350 21.975 1.00 97.19 105 LYS A O 1
ATOM 861 N N . VAL A 1 106 ? -11.254 2.428 22.194 1.00 96.44 106 VAL A N 1
ATOM 862 C CA . VAL A 1 106 ? -11.535 2.305 20.756 1.00 96.44 106 VAL A CA 1
ATOM 863 C C . VAL A 1 106 ? -11.506 3.675 20.076 1.00 96.44 106 VAL A C 1
ATOM 865 O O . VAL A 1 106 ? -10.819 3.839 19.073 1.00 96.44 106 VAL A O 1
ATOM 868 N N . SER A 1 107 ? -12.165 4.687 20.644 1.00 97.25 107 SER A N 1
ATOM 869 C CA . SER A 1 107 ? -12.193 6.050 20.099 1.00 97.25 107 SER A CA 1
ATOM 870 C C . SER A 1 107 ? -10.797 6.671 20.002 1.00 97.25 107 SER A C 1
ATOM 872 O O . SER A 1 107 ? -10.483 7.322 19.004 1.00 97.25 107 SER A O 1
ATOM 874 N N . ASN A 1 108 ? -9.948 6.476 21.013 1.00 97.62 108 ASN A N 1
ATOM 875 C CA . ASN A 1 108 ? -8.564 6.946 20.971 1.00 97.62 108 ASN A CA 1
ATOM 876 C C . ASN A 1 108 ? -7.757 6.203 19.899 1.00 97.62 108 ASN A C 1
ATOM 878 O O . ASN A 1 108 ? -7.049 6.847 19.129 1.00 97.62 108 ASN A O 1
ATOM 882 N N . GLY A 1 109 ? -7.919 4.880 19.791 1.00 97.44 109 GLY A N 1
ATOM 883 C CA . GLY A 1 109 ? -7.298 4.085 18.727 1.00 97.44 109 GLY A CA 1
ATOM 884 C C . GLY A 1 109 ? -7.710 4.551 17.327 1.00 97.44 109 GLY A C 1
ATOM 885 O O . GLY A 1 109 ? -6.858 4.713 16.455 1.00 97.44 109 GLY A O 1
ATOM 886 N N . VAL A 1 110 ? -8.996 4.860 17.119 1.00 97.62 110 VAL A N 1
ATOM 887 C CA . VAL A 1 110 ? -9.504 5.431 15.859 1.00 97.62 110 VAL A CA 1
ATOM 888 C C . VAL A 1 110 ? -8.846 6.777 15.559 1.00 97.62 110 VAL A C 1
ATOM 890 O O . VAL A 1 110 ? -8.415 6.997 14.427 1.00 97.62 110 VAL A O 1
ATOM 893 N N . LYS A 1 111 ? -8.717 7.662 16.553 1.00 97.38 111 LYS A N 1
ATOM 894 C CA . LYS A 1 111 ? -8.065 8.968 16.377 1.00 97.38 111 LYS A CA 1
ATOM 895 C C . LYS A 1 111 ? -6.595 8.819 15.975 1.00 97.38 111 LYS A C 1
ATOM 897 O O . LYS A 1 111 ? -6.164 9.439 15.006 1.00 97.38 111 LYS A O 1
ATOM 902 N N . THR A 1 112 ? -5.851 7.956 16.662 1.00 97.56 112 THR A N 1
ATOM 903 C CA . THR A 1 112 ? -4.454 7.654 16.322 1.00 97.56 112 THR A CA 1
ATOM 904 C C . THR A 1 112 ? -4.334 7.071 14.910 1.00 97.56 112 THR A C 1
ATOM 906 O O . THR A 1 112 ? -3.503 7.520 14.123 1.00 97.56 112 THR A O 1
ATOM 909 N N . ASN A 1 113 ? -5.207 6.134 14.532 1.00 96.88 113 ASN A N 1
ATOM 910 C CA . ASN A 1 113 ? -5.218 5.574 13.179 1.00 96.88 113 ASN A CA 1
ATOM 911 C C . ASN A 1 113 ? -5.524 6.635 12.113 1.00 96.88 113 ASN A C 1
ATOM 913 O O . ASN A 1 113 ? -4.901 6.627 11.053 1.00 96.88 113 ASN A O 1
ATOM 917 N N . GLN A 1 114 ? -6.431 7.579 12.382 1.00 96.50 114 GLN A N 1
ATOM 918 C CA . GLN A 1 114 ? -6.699 8.695 11.469 1.00 96.50 114 GLN A CA 1
ATOM 919 C C . GLN A 1 114 ? -5.466 9.585 11.259 1.00 96.50 114 GLN A C 1
ATOM 921 O O . GLN A 1 114 ? -5.227 10.036 10.139 1.00 96.50 114 GLN A O 1
ATOM 926 N N . GLU A 1 115 ? -4.670 9.835 12.300 1.00 97.88 115 GLU A N 1
ATOM 927 C CA . GLU A 1 115 ? -3.415 10.590 12.186 1.00 97.88 115 GLU A CA 1
ATOM 928 C C . GLU A 1 115 ? -2.383 9.844 11.325 1.00 97.88 115 GLU A C 1
ATOM 930 O O . GLU A 1 115 ? -1.781 10.444 10.429 1.00 97.88 115 GLU A O 1
ATOM 935 N N . TYR A 1 116 ? -2.242 8.526 11.508 1.00 97.62 116 TYR A N 1
ATOM 936 C CA . TYR A 1 116 ? -1.388 7.697 10.649 1.00 97.62 116 TYR A CA 1
ATOM 937 C C . TYR A 1 116 ? -1.854 7.682 9.189 1.00 97.62 116 TYR A C 1
ATOM 939 O O . TYR A 1 116 ? -1.033 7.856 8.289 1.00 97.62 116 TYR A O 1
ATOM 947 N N . ILE A 1 117 ? -3.160 7.536 8.940 1.00 98.06 117 ILE A N 1
ATOM 948 C CA . ILE A 1 117 ? -3.729 7.574 7.584 1.00 98.06 117 ILE A CA 1
ATOM 949 C C . ILE A 1 117 ? -3.427 8.917 6.914 1.00 98.06 117 ILE A C 1
ATOM 951 O O . ILE A 1 117 ? -2.992 8.934 5.765 1.00 98.06 117 ILE A O 1
ATOM 955 N N . LYS A 1 118 ? -3.584 10.041 7.626 1.00 98.12 118 LYS A N 1
ATOM 956 C CA . LYS A 1 118 ? -3.233 11.369 7.092 1.00 98.12 118 LYS A CA 1
ATOM 957 C C . LYS A 1 118 ? -1.768 11.443 6.666 1.00 98.12 118 LYS A C 1
ATOM 959 O O . LYS A 1 118 ? -1.481 11.966 5.593 1.00 98.12 118 LYS A O 1
ATOM 964 N N . LYS A 1 119 ? -0.854 10.895 7.472 1.00 97.81 119 LYS A N 1
ATOM 965 C CA . LYS A 1 119 ? 0.574 10.851 7.130 1.00 97.81 119 LYS A CA 1
ATOM 966 C C . LYS A 1 119 ? 0.833 10.007 5.877 1.00 97.81 119 LYS A C 1
ATOM 968 O O . LYS A 1 119 ? 1.540 10.463 4.986 1.00 97.81 119 LYS A O 1
ATOM 973 N N . ILE A 1 120 ? 0.220 8.825 5.780 1.00 97.62 120 ILE A N 1
ATOM 974 C CA . ILE A 1 120 ? 0.345 7.945 4.605 1.00 97.62 120 ILE A CA 1
ATOM 975 C C . ILE A 1 120 ? -0.158 8.647 3.339 1.00 97.62 120 ILE A C 1
ATOM 977 O O . ILE A 1 120 ? 0.513 8.600 2.313 1.00 97.62 120 ILE A O 1
ATOM 981 N N . VAL A 1 121 ? -1.309 9.318 3.409 1.00 98.00 121 VAL A N 1
ATOM 982 C CA . VAL A 1 121 ? -1.873 10.062 2.271 1.00 98.00 121 VAL A CA 1
ATOM 983 C C . VAL A 1 121 ? -0.930 11.180 1.820 1.00 98.00 121 VAL A C 1
ATOM 985 O O . VAL A 1 121 ? -0.717 11.359 0.622 1.00 98.00 121 VAL A O 1
ATOM 988 N N . GLU A 1 122 ? -0.320 11.903 2.760 1.00 97.88 122 GLU A N 1
ATOM 989 C CA . GLU A 1 122 ? 0.651 12.952 2.438 1.00 97.88 122 GLU A CA 1
ATOM 990 C C . GLU A 1 122 ? 1.925 12.382 1.787 1.00 97.88 122 GLU A C 1
ATOM 992 O O . GLU A 1 122 ? 2.422 12.924 0.798 1.00 97.88 122 GLU A O 1
ATOM 997 N N . ASP A 1 123 ? 2.436 11.252 2.278 1.00 97.81 123 ASP A N 1
ATOM 998 C CA . ASP A 1 123 ? 3.609 10.591 1.691 1.00 97.81 123 ASP A CA 1
ATOM 999 C C . ASP A 1 123 ? 3.306 10.008 0.293 1.00 97.81 123 ASP A C 1
ATOM 1001 O O . ASP A 1 123 ? 4.127 10.106 -0.629 1.00 97.81 123 ASP A O 1
ATOM 1005 N N . GLN A 1 124 ? 2.097 9.475 0.085 1.00 97.44 124 GLN A N 1
ATOM 1006 C CA . GLN A 1 124 ? 1.619 9.049 -1.236 1.00 97.44 124 GLN A CA 1
ATOM 1007 C C . GLN A 1 124 ? 1.529 10.226 -2.211 1.00 97.44 124 GLN A C 1
ATOM 1009 O O . GLN A 1 124 ? 1.946 10.100 -3.364 1.00 97.44 124 GLN A O 1
ATOM 1014 N N . LYS A 1 125 ? 1.051 11.389 -1.755 1.00 97.94 125 LYS A N 1
ATOM 1015 C CA . LYS A 1 125 ? 0.992 12.606 -2.572 1.00 97.94 125 LYS A CA 1
ATOM 1016 C C . LYS A 1 125 ? 2.382 13.034 -3.047 1.00 97.94 125 LYS A C 1
ATOM 1018 O O . LYS A 1 125 ? 2.566 13.254 -4.243 1.00 97.94 125 LYS A O 1
ATOM 1023 N N . LYS A 1 126 ? 3.376 13.066 -2.152 1.00 97.38 126 LYS A N 1
ATOM 1024 C CA . LYS A 1 126 ? 4.775 13.368 -2.518 1.00 97.38 126 LYS A CA 1
ATOM 1025 C C . LYS A 1 126 ? 5.327 12.372 -3.537 1.00 97.38 126 LYS A C 1
ATOM 1027 O O . LYS A 1 126 ? 5.996 12.763 -4.490 1.00 97.38 126 LYS A O 1
ATOM 1032 N N . THR A 1 127 ? 5.019 11.087 -3.369 1.00 96.69 127 THR A N 1
ATOM 1033 C CA . THR A 1 127 ? 5.440 10.041 -4.315 1.00 96.69 127 THR A CA 1
ATOM 1034 C C . THR A 1 127 ? 4.845 10.277 -5.705 1.00 96.69 127 THR A C 1
ATOM 1036 O O . THR A 1 127 ? 5.558 10.196 -6.704 1.00 96.69 127 THR A O 1
ATOM 1039 N N . LEU A 1 128 ? 3.559 10.632 -5.785 1.00 97.62 128 LEU A N 1
ATOM 1040 C CA . LEU A 1 128 ? 2.902 10.965 -7.051 1.00 97.62 128 LEU A CA 1
ATOM 1041 C C . LEU A 1 128 ? 3.506 12.205 -7.718 1.00 97.62 128 LEU A C 1
ATOM 1043 O O . LEU A 1 128 ? 3.649 12.224 -8.940 1.00 97.62 128 LEU A O 1
ATOM 1047 N N . GLU A 1 129 ? 3.898 13.220 -6.947 1.00 97.44 129 GLU A N 1
ATOM 1048 C CA . GLU A 1 129 ? 4.595 14.395 -7.484 1.00 97.44 129 GLU A CA 1
ATOM 1049 C C . GLU A 1 129 ? 5.945 14.015 -8.109 1.00 97.44 129 GLU A C 1
ATOM 1051 O O . GLU A 1 129 ? 6.241 14.430 -9.232 1.00 97.44 129 GLU A O 1
ATOM 1056 N N . VAL A 1 130 ? 6.727 13.158 -7.445 1.00 97.38 130 VAL A N 1
ATOM 1057 C CA . VAL A 1 130 ? 7.992 12.641 -7.996 1.00 97.38 130 VAL A CA 1
ATOM 1058 C C . V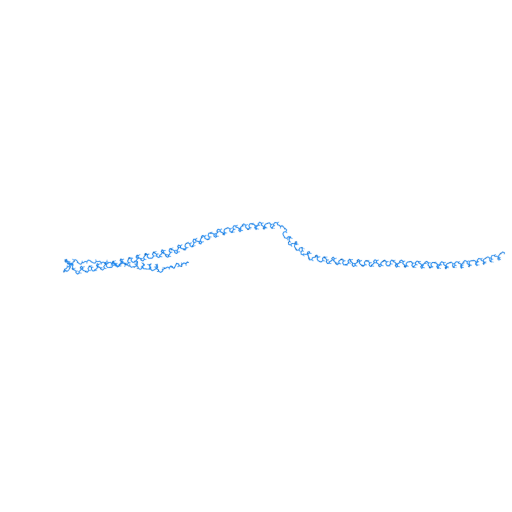AL A 1 130 ? 7.750 11.829 -9.269 1.00 97.38 130 VAL A C 1
ATOM 1060 O O . VAL A 1 130 ? 8.434 12.050 -10.270 1.00 97.38 130 VAL A O 1
ATOM 1063 N N . LEU A 1 131 ? 6.761 10.930 -9.272 1.00 97.25 131 LEU A N 1
ATOM 1064 C CA . LEU A 1 131 ? 6.411 10.133 -10.452 1.00 97.25 131 LEU A CA 1
ATOM 1065 C C . LEU A 1 131 ? 5.951 11.009 -11.619 1.00 97.25 131 LEU A C 1
ATOM 1067 O O . LEU A 1 131 ? 6.311 10.745 -12.765 1.00 97.25 131 LEU A O 1
ATOM 1071 N N . LYS A 1 132 ? 5.208 12.082 -11.341 1.00 96.94 132 LYS A N 1
ATOM 1072 C CA . LYS A 1 132 ? 4.801 13.059 -12.353 1.00 96.94 132 LYS A CA 1
ATOM 1073 C C . LYS A 1 132 ? 6.012 13.747 -12.979 1.00 96.94 132 LYS A C 1
ATOM 1075 O O . LYS A 1 132 ? 6.080 13.832 -14.202 1.00 96.94 132 LYS A O 1
ATOM 1080 N N . ILE A 1 133 ? 6.971 14.199 -12.168 1.00 95.56 133 ILE A N 1
ATOM 1081 C CA . ILE A 1 133 ? 8.217 14.809 -12.663 1.00 95.56 133 ILE A CA 1
ATOM 1082 C C . ILE A 1 133 ? 9.018 13.794 -13.482 1.00 95.56 133 ILE A C 1
ATOM 1084 O O . ILE A 1 133 ? 9.531 14.128 -14.547 1.00 95.56 133 ILE A O 1
ATOM 1088 N N . PHE A 1 134 ? 9.124 12.553 -13.005 1.00 96.31 134 PHE A N 1
ATOM 1089 C CA . PHE A 1 134 ? 9.819 11.488 -13.723 1.00 96.31 134 PHE A CA 1
ATOM 1090 C C . PHE A 1 134 ? 9.174 11.212 -15.084 1.00 96.31 134 PHE A C 1
ATOM 1092 O O . PHE A 1 134 ? 9.874 11.185 -16.094 1.00 96.31 134 PHE A O 1
ATOM 1099 N N . LYS A 1 135 ? 7.841 11.108 -15.135 1.00 94.12 135 LYS A N 1
ATOM 1100 C CA . LYS A 1 135 ? 7.100 10.979 -16.391 1.00 94.12 135 LYS A CA 1
ATOM 1101 C C . LYS A 1 135 ? 7.350 12.167 -17.318 1.00 94.12 135 LYS A C 1
ATOM 1103 O O . LYS A 1 135 ? 7.658 11.952 -18.479 1.00 94.12 135 LYS A O 1
ATOM 1108 N N . GLN A 1 136 ? 7.272 13.398 -16.814 1.00 93.00 136 GLN A N 1
ATOM 1109 C CA . GLN A 1 136 ? 7.549 14.588 -17.623 1.00 93.00 136 GLN A CA 1
ATOM 1110 C C . GLN A 1 136 ? 8.963 14.558 -18.208 1.00 93.00 136 GLN A C 1
ATOM 1112 O O . GLN A 1 136 ? 9.134 14.880 -19.376 1.00 93.00 136 GLN A O 1
ATOM 1117 N N . LYS A 1 137 ? 9.969 14.133 -17.433 1.00 92.31 137 LYS A N 1
ATOM 1118 C CA . LYS A 1 137 ? 11.337 13.952 -17.943 1.00 92.31 137 LYS A CA 1
ATOM 1119 C C . LYS A 1 137 ? 11.405 12.886 -19.036 1.00 92.31 137 LYS A C 1
ATOM 1121 O O . LYS A 1 137 ? 12.042 13.133 -20.052 1.00 92.31 137 LYS A O 1
ATOM 1126 N N . LEU A 1 138 ? 10.737 11.744 -18.870 1.00 89.81 138 LEU A N 1
ATOM 1127 C CA . LEU A 1 138 ? 10.656 10.743 -19.937 1.00 89.81 138 LEU A CA 1
ATOM 1128 C C . LEU A 1 138 ? 10.000 11.318 -21.195 1.00 89.81 138 LEU A C 1
ATOM 1130 O O . LEU A 1 138 ? 10.557 11.191 -22.276 1.00 89.81 138 LEU A O 1
ATOM 1134 N N . ASP A 1 139 ? 8.889 12.034 -21.040 1.00 87.50 139 ASP A N 1
ATOM 1135 C CA . ASP A 1 139 ? 8.171 12.653 -22.155 1.00 87.50 139 ASP A CA 1
ATOM 1136 C C . ASP A 1 139 ? 9.022 13.738 -22.870 1.00 87.50 139 ASP A C 1
ATOM 1138 O O . ASP A 1 139 ? 8.772 14.033 -24.036 1.00 87.50 139 ASP A O 1
ATOM 1142 N N . THR A 1 140 ? 10.055 14.319 -22.228 1.00 91.12 140 THR A N 1
ATOM 1143 C CA . THR A 1 140 ? 11.002 15.237 -22.907 1.00 91.12 140 THR A CA 1
ATOM 1144 C C . THR A 1 140 ? 12.004 14.539 -23.826 1.00 91.12 140 THR A C 1
ATOM 1146 O O . THR A 1 140 ? 12.598 15.193 -24.685 1.00 91.12 140 THR A O 1
ATOM 1149 N N . TYR A 1 141 ? 12.219 13.232 -23.674 1.00 86.25 141 TYR A N 1
ATOM 1150 C CA . TYR A 1 141 ? 13.119 12.488 -24.547 1.00 86.25 141 TYR A CA 1
ATOM 1151 C C . TYR A 1 141 ? 12.406 12.137 -25.857 1.00 86.25 141 TYR A C 1
ATOM 1153 O O . TYR A 1 141 ? 11.814 11.070 -25.998 1.00 86.25 141 TYR A O 1
ATOM 1161 N N . ALA A 1 142 ? 12.513 13.040 -26.835 1.00 79.19 142 ALA A N 1
ATOM 1162 C CA . ALA A 1 142 ? 11.882 12.931 -28.154 1.00 79.19 142 ALA A CA 1
ATOM 1163 C C . ALA A 1 142 ? 12.204 11.631 -28.919 1.00 79.19 142 ALA A C 1
ATOM 1165 O O . ALA A 1 142 ? 11.422 11.211 -29.762 1.00 79.19 142 ALA A O 1
ATOM 1166 N N . HIS A 1 143 ? 13.337 10.994 -28.611 1.00 83.62 143 HIS A N 1
ATOM 1167 C CA . HIS A 1 143 ? 13.859 9.823 -29.321 1.00 83.62 143 HIS A CA 1
ATOM 1168 C C . HIS A 1 143 ? 13.714 8.506 -28.542 1.00 83.62 143 HIS A C 1
ATOM 1170 O O . HIS A 1 143 ? 14.355 7.520 -28.893 1.00 83.62 143 HIS A O 1
ATOM 1176 N N . LEU A 1 144 ? 12.906 8.450 -27.475 1.00 83.44 144 LEU A N 1
ATOM 1177 C CA . LEU A 1 144 ? 12.666 7.177 -26.774 1.00 83.44 144 LEU A CA 1
ATOM 1178 C C . LEU A 1 144 ? 12.058 6.113 -27.700 1.00 83.44 144 LEU A C 1
ATOM 1180 O O . LEU A 1 144 ? 12.448 4.955 -27.622 1.00 83.44 144 LEU A O 1
ATOM 1184 N N . GLU A 1 145 ? 11.167 6.514 -28.609 1.00 79.00 145 GLU A N 1
ATOM 1185 C CA . GLU A 1 145 ? 10.570 5.624 -29.617 1.00 79.00 145 GLU A CA 1
ATOM 1186 C C . GLU A 1 145 ? 11.601 5.113 -30.640 1.00 79.00 145 GLU A C 1
ATOM 1188 O O . GLU A 1 145 ? 11.465 4.025 -31.198 1.00 79.00 145 GLU A O 1
ATOM 1193 N N . ASP A 1 146 ? 12.678 5.867 -30.865 1.00 89.00 146 ASP A N 1
ATOM 1194 C CA . ASP A 1 146 ? 13.720 5.465 -31.806 1.00 89.00 146 ASP A CA 1
ATOM 1195 C C . ASP A 1 146 ? 14.583 4.322 -31.255 1.00 89.00 146 ASP A C 1
ATOM 1197 O O . ASP A 1 146 ? 15.230 3.626 -32.034 1.00 89.00 146 ASP A O 1
ATOM 1201 N N . ILE A 1 147 ? 14.551 4.060 -29.941 1.00 88.44 147 ILE A N 1
ATOM 1202 C CA . ILE A 1 147 ? 15.213 2.892 -29.337 1.00 88.44 147 ILE A CA 1
ATOM 1203 C C . ILE A 1 147 ? 14.608 1.594 -29.881 1.00 88.44 147 ILE A C 1
ATOM 1205 O O . ILE A 1 147 ? 15.353 0.683 -30.244 1.00 88.44 147 ILE A O 1
ATOM 1209 N N . ASP A 1 148 ? 13.281 1.523 -29.992 1.00 88.88 148 ASP A N 1
ATOM 1210 C CA . ASP A 1 148 ? 12.600 0.342 -30.529 1.00 88.88 148 ASP A CA 1
ATOM 1211 C C . ASP A 1 148 ? 12.909 0.160 -32.022 1.00 88.88 148 ASP A C 1
ATOM 1213 O O . ASP A 1 148 ? 13.139 -0.960 -32.483 1.00 88.88 148 ASP A O 1
ATOM 1217 N N . LYS A 1 149 ? 12.988 1.263 -32.781 1.00 92.12 149 LYS A N 1
ATOM 1218 C CA . LYS A 1 149 ? 13.402 1.227 -34.195 1.00 92.12 149 LYS A CA 1
ATOM 1219 C C . LYS A 1 149 ? 14.837 0.724 -34.346 1.00 92.12 149 LYS A C 1
ATOM 1221 O O . LYS A 1 149 ? 15.060 -0.221 -35.092 1.00 92.12 149 LYS A O 1
ATOM 1226 N N . LEU A 1 150 ? 15.781 1.277 -33.580 1.00 93.62 150 LEU A N 1
ATOM 1227 C CA . LEU A 1 150 ? 17.182 0.843 -33.591 1.00 93.62 150 LEU A CA 1
ATOM 1228 C C . LEU A 1 150 ? 17.331 -0.630 -33.212 1.00 93.62 150 LEU A C 1
ATOM 1230 O O . LEU A 1 150 ? 18.161 -1.336 -33.785 1.00 93.62 150 LEU A O 1
ATOM 1234 N N . TRP A 1 151 ? 16.535 -1.103 -32.252 1.00 94.75 151 TRP A N 1
ATOM 1235 C CA . TRP A 1 151 ? 16.521 -2.510 -31.877 1.00 94.75 151 TRP A CA 1
ATOM 1236 C C . TRP A 1 151 ? 16.085 -3.400 -33.045 1.00 94.75 151 TRP A C 1
ATOM 1238 O O . TRP A 1 151 ? 16.753 -4.396 -33.328 1.00 94.75 151 TRP A O 1
ATOM 1248 N N . ASN A 1 152 ? 15.004 -3.028 -33.734 1.00 93.88 152 ASN A N 1
ATOM 1249 C CA . ASN A 1 152 ? 14.499 -3.766 -34.891 1.00 93.88 152 ASN A CA 1
ATOM 1250 C C . ASN A 1 152 ? 15.496 -3.752 -36.053 1.00 93.88 152 ASN A C 1
ATOM 1252 O O . ASN A 1 152 ? 15.793 -4.815 -36.589 1.00 93.88 152 ASN A O 1
ATOM 1256 N N . ASP A 1 153 ? 16.083 -2.598 -36.375 1.00 95.50 153 ASP A N 1
ATOM 1257 C CA . ASP A 1 153 ? 17.115 -2.487 -37.413 1.00 95.50 153 ASP A CA 1
ATOM 1258 C C . ASP A 1 153 ? 18.317 -3.392 -37.098 1.00 95.50 153 ASP A C 1
ATOM 1260 O O . ASP A 1 153 ? 18.812 -4.105 -37.970 1.00 95.50 153 ASP A O 1
ATOM 1264 N N . CYS A 1 154 ? 18.742 -3.454 -35.830 1.00 94.81 154 CYS A N 1
ATOM 1265 C CA . CYS A 1 154 ? 19.801 -4.370 -35.406 1.00 94.81 154 CYS A CA 1
ATOM 1266 C C . CYS A 1 154 ? 19.415 -5.850 -35.563 1.00 94.81 154 CYS A C 1
ATOM 1268 O O . CYS A 1 154 ? 20.290 -6.668 -35.856 1.00 94.81 154 CYS A O 1
ATOM 1270 N N . GLN A 1 155 ? 18.144 -6.222 -35.356 1.00 94.88 155 GLN A N 1
ATOM 1271 C CA . GLN A 1 155 ? 17.690 -7.592 -35.627 1.00 94.88 155 GLN A CA 1
ATOM 1272 C C . GLN A 1 155 ? 17.705 -7.890 -37.128 1.00 94.88 155 GLN A C 1
ATOM 1274 O O . GLN A 1 155 ? 18.213 -8.937 -37.518 1.00 94.88 155 GLN A O 1
ATOM 1279 N N . THR A 1 156 ? 17.244 -6.956 -37.962 1.00 96.06 156 THR A N 1
ATOM 1280 C CA . THR A 1 156 ? 17.290 -7.087 -39.425 1.00 96.06 156 THR A CA 1
ATOM 1281 C C . THR A 1 156 ? 18.725 -7.278 -39.912 1.00 96.06 156 THR A C 1
ATOM 1283 O O . THR A 1 156 ? 19.032 -8.259 -40.583 1.00 96.06 156 THR A O 1
ATOM 1286 N N . TRP A 1 157 ? 19.658 -6.420 -39.489 1.00 94.38 157 TRP A N 1
ATOM 1287 C CA . TRP A 1 157 ? 21.068 -6.555 -39.875 1.00 94.38 157 TRP A CA 1
ATOM 1288 C C . TRP A 1 157 ? 21.694 -7.866 -39.403 1.00 94.38 157 TRP A C 1
ATOM 1290 O O . TRP A 1 157 ? 22.552 -8.426 -40.085 1.00 94.38 157 TRP A O 1
ATOM 1300 N N . LYS A 1 158 ? 21.277 -8.383 -38.244 1.00 95.50 158 LYS A N 1
ATOM 1301 C CA . LYS A 1 158 ? 21.733 -9.686 -37.749 1.00 95.50 158 LYS A CA 1
ATOM 1302 C C . LYS A 1 158 ? 21.311 -10.832 -38.676 1.00 95.50 158 LYS A C 1
ATOM 1304 O O . LYS A 1 158 ? 22.056 -11.807 -38.772 1.00 95.50 158 LYS A O 1
ATOM 1309 N N . GLU A 1 159 ? 20.160 -10.726 -39.333 1.00 93.94 159 GLU A N 1
ATOM 1310 C CA . GLU A 1 159 ? 19.675 -11.704 -40.315 1.00 93.94 159 GLU A CA 1
ATOM 1311 C C . GLU A 1 159 ? 20.328 -11.512 -41.696 1.00 93.94 159 GLU A C 1
ATOM 1313 O O . GLU A 1 159 ? 20.692 -12.497 -42.334 1.00 93.94 159 GLU A O 1
ATOM 1318 N N . GLU A 1 160 ? 20.575 -10.268 -42.118 1.00 95.56 160 GLU A N 1
ATOM 1319 C CA . GLU A 1 160 ? 21.155 -9.942 -43.435 1.00 95.56 160 GLU A CA 1
ATOM 1320 C C . GLU A 1 160 ? 22.679 -10.170 -43.527 1.00 95.56 160 GLU A C 1
ATOM 1322 O O . GLU A 1 160 ? 23.204 -10.532 -44.583 1.00 95.56 160 GLU A O 1
ATOM 1327 N N . ILE A 1 161 ? 23.433 -9.974 -42.437 1.00 96.31 161 ILE A N 1
ATOM 1328 C CA . ILE A 1 161 ? 24.901 -10.142 -42.427 1.00 96.31 161 ILE A CA 1
ATOM 1329 C C . ILE A 1 161 ? 25.347 -11.554 -42.863 1.00 96.31 161 ILE A C 1
ATOM 1331 O O . ILE A 1 161 ? 26.300 -11.651 -43.646 1.00 96.31 161 ILE A O 1
ATOM 1335 N N . PRO A 1 162 ? 24.722 -12.652 -42.391 1.00 95.31 162 PRO A N 1
ATOM 1336 C CA . PRO A 1 162 ? 25.004 -13.997 -42.887 1.00 95.31 162 PRO A CA 1
ATOM 1337 C C . PRO A 1 162 ? 24.805 -14.146 -44.398 1.00 95.31 162 PRO A C 1
ATOM 1339 O O . PRO A 1 162 ? 25.688 -14.681 -45.068 1.00 95.31 162 PRO A O 1
ATOM 1342 N N . GLU A 1 163 ? 23.707 -13.621 -44.949 1.00 95.00 163 GLU A N 1
ATOM 1343 C CA . GLU A 1 163 ? 23.429 -13.689 -46.390 1.00 95.00 163 GLU A CA 1
ATOM 1344 C C . GLU A 1 163 ? 24.500 -12.952 -47.198 1.00 95.00 163 GLU A C 1
ATOM 1346 O O . GLU A 1 163 ? 25.024 -13.472 -48.189 1.00 95.00 163 GLU A O 1
ATOM 1351 N N . LEU A 1 164 ? 24.902 -11.765 -46.731 1.00 95.75 164 LEU A N 1
ATOM 1352 C CA . LEU A 1 164 ? 26.000 -11.018 -47.333 1.00 95.75 164 LEU A CA 1
ATOM 1353 C C . LEU A 1 164 ? 27.324 -11.793 -47.248 1.00 95.75 164 LEU A C 1
ATOM 1355 O O . LEU A 1 164 ? 28.083 -11.824 -48.218 1.00 95.75 164 LEU A O 1
ATOM 1359 N N . SER A 1 165 ? 27.610 -12.434 -46.112 1.00 96.06 165 SER A N 1
ATOM 1360 C CA . SER A 1 165 ? 28.815 -13.257 -45.935 1.00 96.06 165 SER A CA 1
ATOM 1361 C C . SER A 1 165 ? 28.862 -14.417 -46.931 1.00 96.06 165 SER A C 1
ATOM 1363 O O . SER A 1 165 ? 29.912 -14.698 -47.518 1.00 96.06 165 SER A O 1
ATOM 1365 N N . ASP A 1 166 ? 27.722 -15.061 -47.163 1.00 96.06 166 ASP A N 1
ATOM 1366 C CA . ASP A 1 166 ? 27.593 -16.157 -48.115 1.00 96.06 166 ASP A CA 1
ATOM 1367 C C . ASP A 1 166 ? 27.758 -15.670 -49.558 1.00 96.06 166 ASP A C 1
ATOM 1369 O O . ASP A 1 166 ? 28.514 -16.275 -50.326 1.00 96.06 166 ASP A O 1
ATOM 1373 N N . LEU A 1 167 ? 27.156 -14.529 -49.912 1.00 96.56 167 LEU A N 1
ATOM 1374 C CA . LEU A 1 167 ? 27.343 -13.903 -51.222 1.00 96.56 167 LEU A CA 1
ATOM 1375 C C . LEU A 1 167 ? 28.821 -13.567 -51.478 1.00 96.56 167 LEU A C 1
ATOM 1377 O O . LEU A 1 167 ? 29.356 -13.893 -52.540 1.00 96.56 167 LEU A O 1
ATOM 1381 N N . VAL A 1 168 ? 29.508 -12.975 -50.496 1.00 97.44 168 VAL A N 1
ATOM 1382 C CA . VAL A 1 168 ? 30.947 -12.673 -50.583 1.00 97.44 168 VAL A CA 1
ATOM 1383 C C . VAL A 1 168 ? 31.762 -13.953 -50.780 1.00 97.44 168 VAL A C 1
ATOM 1385 O O . VAL A 1 168 ? 32.667 -13.984 -51.619 1.00 97.44 168 VAL A O 1
ATOM 1388 N N . ARG A 1 169 ? 31.421 -15.038 -50.073 1.00 97.19 169 ARG A N 1
ATOM 1389 C CA . ARG A 1 169 ? 32.082 -16.340 -50.245 1.00 97.19 169 ARG A CA 1
ATOM 1390 C C . ARG A 1 169 ? 31.897 -16.880 -51.662 1.00 97.19 169 ARG A C 1
ATOM 1392 O O . ARG A 1 169 ? 32.868 -17.334 -52.265 1.00 97.19 169 ARG A O 1
ATOM 1399 N N . HIS A 1 170 ? 30.691 -16.789 -52.220 1.00 96.50 170 HIS A N 1
ATOM 1400 C CA . HIS A 1 170 ? 30.409 -17.208 -53.595 1.00 96.50 170 HIS A CA 1
ATOM 1401 C C . HIS A 1 170 ? 31.191 -16.402 -54.635 1.00 96.50 170 HIS A C 1
ATOM 1403 O O . HIS A 1 170 ? 31.772 -16.985 -55.557 1.00 96.50 170 HIS A O 1
ATOM 1409 N N . VAL A 1 171 ? 31.254 -15.079 -54.474 1.00 97.44 171 VAL A N 1
ATOM 1410 C CA . VAL A 1 171 ? 32.049 -14.206 -55.351 1.00 97.44 171 VAL A CA 1
ATOM 1411 C C . VAL A 1 171 ? 33.527 -14.581 -55.279 1.00 97.44 171 VAL A C 1
ATOM 1413 O O . VAL A 1 171 ? 34.180 -14.694 -56.314 1.00 97.44 171 VAL A O 1
ATOM 1416 N N . MET A 1 172 ? 34.051 -14.849 -54.082 1.00 96.50 172 MET A N 1
ATOM 1417 C CA . MET A 1 172 ? 35.445 -15.251 -53.895 1.00 96.50 172 MET A CA 1
ATOM 1418 C C . MET A 1 172 ? 35.757 -16.603 -54.552 1.00 96.50 172 MET A C 1
ATOM 1420 O O . MET A 1 172 ? 36.763 -16.723 -55.250 1.00 96.50 172 MET A O 1
ATOM 1424 N N . LEU A 1 173 ? 34.883 -17.604 -54.391 1.00 95.88 173 LEU A N 1
ATOM 1425 C CA . LEU A 1 173 ? 35.027 -18.907 -55.054 1.00 95.88 173 LEU A CA 1
ATOM 1426 C C . LEU A 1 173 ? 35.020 -18.768 -56.581 1.00 95.88 173 LEU A C 1
ATOM 1428 O O . LEU A 1 173 ? 35.876 -19.337 -57.257 1.00 95.88 173 LEU A O 1
ATOM 1432 N N . THR A 1 174 ? 34.094 -17.969 -57.113 1.00 96.75 174 THR A N 1
ATOM 1433 C CA . THR A 1 174 ? 33.990 -17.707 -58.557 1.00 96.75 174 THR A CA 1
ATOM 1434 C C . THR A 1 174 ? 35.230 -16.981 -59.073 1.00 96.75 174 THR A C 1
ATOM 1436 O O . THR A 1 174 ? 35.794 -17.369 -60.092 1.00 96.75 174 THR A O 1
ATOM 1439 N N . SER A 1 175 ? 35.706 -15.969 -58.343 1.00 96.44 175 SER A N 1
ATOM 1440 C CA . SER A 1 175 ? 36.929 -15.232 -58.674 1.00 96.44 175 SER A CA 1
ATOM 1441 C C . SER A 1 175 ? 38.151 -16.153 -58.723 1.00 96.44 175 SER A C 1
ATOM 1443 O O . SER A 1 175 ? 38.908 -16.123 -59.691 1.00 96.44 175 SER A O 1
ATOM 1445 N N . ASN A 1 176 ? 38.303 -17.042 -57.736 1.00 95.38 176 ASN A N 1
ATOM 1446 C CA . ASN A 1 176 ? 39.399 -18.013 -57.702 1.00 95.38 176 ASN A CA 1
ATOM 1447 C C . ASN A 1 176 ? 39.320 -19.014 -58.863 1.00 95.38 176 ASN A C 1
ATOM 1449 O O . ASN A 1 176 ? 40.339 -19.299 -59.491 1.00 95.38 176 ASN A O 1
ATOM 1453 N N . SER A 1 177 ? 38.121 -19.511 -59.185 1.00 95.25 177 SER A N 1
ATOM 1454 C CA . SER A 1 177 ? 37.905 -20.376 -60.352 1.00 95.25 177 SER A CA 1
ATOM 1455 C C . SER A 1 177 ? 38.293 -19.666 -61.651 1.00 95.25 177 SER A C 1
ATOM 1457 O O . SER A 1 177 ? 39.029 -20.223 -62.464 1.00 95.25 177 SER A O 1
ATOM 1459 N N . ASN A 1 178 ? 37.853 -18.418 -61.830 1.00 95.81 178 ASN A N 1
ATOM 1460 C CA . ASN A 1 178 ? 38.180 -17.618 -63.009 1.00 95.81 178 ASN A CA 1
ATOM 1461 C C . ASN A 1 178 ? 39.684 -17.327 -63.092 1.00 95.81 178 ASN A C 1
ATOM 1463 O O . ASN A 1 178 ? 40.260 -17.406 -64.172 1.00 95.81 178 ASN A O 1
ATOM 1467 N N . SER A 1 179 ? 40.338 -17.036 -61.964 1.00 95.88 179 SER A N 1
ATOM 1468 C CA . SER A 1 179 ? 41.793 -16.862 -61.908 1.00 95.88 179 SER A CA 1
ATOM 1469 C C . SER A 1 179 ? 42.528 -18.118 -62.382 1.00 95.88 179 SER A C 1
ATOM 1471 O O . SER A 1 179 ? 43.482 -18.003 -63.147 1.00 95.88 179 SER A O 1
ATOM 1473 N N . GLY A 1 180 ? 42.073 -19.306 -61.966 1.00 94.69 180 GLY A N 1
ATOM 1474 C CA . GLY A 1 180 ? 42.631 -20.579 -62.428 1.00 94.69 180 GLY A CA 1
ATOM 1475 C C . GLY A 1 180 ? 42.446 -20.785 -63.933 1.00 94.69 180 GLY A C 1
ATOM 1476 O O . GLY A 1 180 ? 43.404 -21.115 -64.628 1.00 94.69 180 GLY A O 1
ATOM 1477 N N . GLN A 1 181 ? 41.248 -20.505 -64.456 1.00 96.62 181 GLN A N 1
ATOM 1478 C CA . GLN A 1 181 ? 40.977 -20.576 -65.898 1.00 96.62 181 GLN A CA 1
ATOM 1479 C C . GLN A 1 181 ? 41.840 -19.594 -66.706 1.00 96.62 181 GLN A C 1
ATOM 1481 O O . GLN A 1 181 ? 42.336 -19.943 -67.772 1.00 96.62 181 GLN A O 1
ATOM 1486 N N . ILE A 1 182 ? 42.057 -18.373 -66.208 1.00 96.75 182 ILE A N 1
ATOM 1487 C CA . ILE A 1 182 ? 42.931 -17.385 -66.862 1.00 96.75 182 ILE A CA 1
ATOM 1488 C C . ILE A 1 182 ? 44.385 -17.872 -66.892 1.00 96.75 182 ILE A C 1
ATOM 1490 O O . ILE A 1 182 ? 45.068 -17.678 -67.898 1.00 96.75 182 ILE A O 1
ATOM 1494 N N . GLU A 1 183 ? 44.867 -18.510 -65.821 1.00 95.69 183 GLU A N 1
ATOM 1495 C CA . GLU A 1 183 ? 46.214 -19.091 -65.791 1.00 95.69 183 GLU A CA 1
ATOM 1496 C C . GLU A 1 183 ? 46.363 -20.218 -66.825 1.00 95.69 183 GLU A C 1
ATOM 1498 O O . GLU A 1 183 ? 47.371 -20.279 -67.531 1.00 95.69 183 GLU A O 1
ATOM 1503 N N . GLU A 1 184 ? 45.352 -21.082 -66.944 1.00 95.69 184 GLU A N 1
ATOM 1504 C CA . GLU A 1 184 ? 45.308 -22.157 -67.940 1.00 95.69 184 GLU A CA 1
ATOM 1505 C C . GLU A 1 184 ? 45.315 -21.598 -69.369 1.00 95.69 184 GLU A C 1
ATOM 1507 O O . GLU A 1 184 ? 46.195 -21.945 -70.156 1.00 95.69 184 GLU A O 1
ATOM 1512 N N . ILE A 1 185 ? 44.449 -20.623 -69.667 1.00 97.25 185 ILE A N 1
ATOM 1513 C CA . ILE A 1 185 ? 44.440 -19.914 -70.957 1.00 97.25 185 ILE A CA 1
ATOM 1514 C C . ILE A 1 185 ? 45.802 -19.258 -71.234 1.00 97.25 185 ILE A C 1
ATOM 1516 O O . ILE A 1 185 ? 46.292 -19.285 -72.362 1.00 97.25 185 ILE A O 1
ATOM 1520 N N . GLY A 1 186 ? 46.445 -18.678 -70.217 1.00 96.38 186 GLY A N 1
ATOM 1521 C CA . GLY A 1 186 ? 47.782 -18.097 -70.342 1.00 96.38 186 GLY A CA 1
ATOM 1522 C C . GLY A 1 186 ? 48.841 -19.125 -70.758 1.00 96.38 186 GLY A C 1
ATOM 1523 O O . GLY A 1 186 ? 49.666 -18.837 -71.632 1.00 96.38 186 GLY A O 1
ATOM 1524 N N . LYS A 1 187 ? 48.798 -20.336 -70.182 1.00 96.38 187 LYS A N 1
ATOM 1525 C CA . LYS A 1 187 ? 49.668 -21.461 -70.573 1.00 96.38 187 LYS A CA 1
ATOM 1526 C C . LYS A 1 187 ? 49.385 -21.908 -72.007 1.00 96.38 187 LYS A C 1
ATOM 1528 O O . LYS A 1 187 ? 50.333 -22.083 -72.776 1.00 96.38 187 LYS A O 1
ATOM 1533 N N . ASP A 1 188 ? 48.115 -22.013 -72.387 1.00 96.62 188 ASP A N 1
ATOM 1534 C CA . ASP A 1 188 ? 47.704 -22.401 -73.741 1.00 96.62 188 ASP A CA 1
ATOM 1535 C C . ASP A 1 188 ? 48.163 -21.390 -74.797 1.00 96.62 188 ASP A C 1
ATOM 1537 O O . ASP A 1 188 ? 48.714 -21.778 -75.829 1.00 96.62 188 ASP A O 1
ATOM 1541 N N . ILE A 1 189 ? 48.017 -20.088 -74.531 1.00 96.94 189 ILE A N 1
ATOM 1542 C CA . ILE A 1 189 ? 48.503 -19.020 -75.419 1.00 96.94 189 ILE A CA 1
ATOM 1543 C C . ILE A 1 189 ? 50.021 -19.112 -75.595 1.00 96.94 189 ILE A C 1
ATOM 1545 O O . ILE A 1 189 ? 50.518 -18.974 -76.715 1.00 96.94 189 ILE A O 1
ATOM 1549 N N . GLN A 1 190 ? 50.767 -19.358 -74.514 1.00 96.25 190 GLN A N 1
ATOM 1550 C CA . GLN A 1 190 ? 52.219 -19.505 -74.591 1.00 96.25 190 GLN A CA 1
ATOM 1551 C C . GLN A 1 190 ? 52.613 -20.746 -75.408 1.00 96.25 190 GLN A C 1
ATOM 1553 O O . GLN A 1 190 ? 53.497 -20.652 -76.256 1.00 96.25 190 GLN A O 1
ATOM 1558 N N . CYS A 1 191 ? 51.928 -21.878 -75.219 1.00 95.19 191 CYS A N 1
ATOM 1559 C CA . CYS A 1 191 ? 52.124 -23.084 -76.028 1.00 95.19 191 CYS A CA 1
ATOM 1560 C C . CYS A 1 191 ? 51.845 -22.817 -77.515 1.00 95.19 191 CYS A C 1
ATOM 1562 O O . CYS A 1 191 ? 52.670 -23.121 -78.378 1.00 95.19 191 CYS A O 1
ATOM 1564 N N . HIS A 1 192 ? 50.714 -22.177 -77.822 1.00 96.12 192 HIS A N 1
ATOM 1565 C CA . HIS A 1 192 ? 50.339 -21.845 -79.193 1.00 96.12 192 HIS A CA 1
ATOM 1566 C C . HIS A 1 192 ? 51.340 -20.890 -79.855 1.00 96.12 192 HIS A C 1
ATOM 1568 O O . HIS A 1 192 ? 51.672 -21.060 -81.026 1.00 96.12 192 HIS A O 1
ATOM 1574 N N . LYS A 1 193 ? 51.864 -19.913 -79.105 1.00 96.50 193 LYS A N 1
ATOM 1575 C CA . LYS A 1 193 ? 52.916 -19.004 -79.570 1.00 96.50 193 LYS A CA 1
ATOM 1576 C C . LYS A 1 193 ? 54.175 -19.768 -79.992 1.00 96.50 193 LYS A C 1
ATOM 1578 O O . LYS A 1 193 ? 54.681 -19.506 -81.081 1.00 96.50 193 LYS A O 1
ATOM 1583 N N . GLU A 1 194 ? 54.655 -20.710 -79.177 1.00 95.25 194 GLU A N 1
ATOM 1584 C CA . GLU A 1 194 ? 55.818 -21.545 -79.524 1.00 95.25 194 GLU A CA 1
ATOM 1585 C C . GLU A 1 194 ? 55.543 -22.410 -80.765 1.00 95.25 194 GLU A C 1
ATOM 1587 O O . GLU A 1 194 ? 56.343 -22.414 -81.700 1.00 95.25 194 GLU A O 1
ATOM 1592 N N . LEU A 1 195 ? 54.372 -23.057 -80.835 1.00 96.12 195 LEU A N 1
ATOM 1593 C CA . LEU A 1 195 ? 53.963 -23.850 -82.002 1.00 96.12 195 LEU A CA 1
ATOM 1594 C C . LEU A 1 195 ? 53.919 -23.017 -83.293 1.00 96.12 195 LEU A C 1
ATOM 1596 O O . LEU A 1 195 ? 54.395 -23.472 -84.335 1.00 96.12 195 LEU A O 1
ATOM 1600 N N . LEU A 1 196 ? 53.380 -21.794 -83.237 1.00 95.38 196 LEU A N 1
ATOM 1601 C CA . LEU A 1 196 ? 53.366 -20.876 -84.377 1.00 95.38 196 LEU A CA 1
ATOM 1602 C C . LEU A 1 196 ? 54.782 -20.487 -84.809 1.00 95.38 196 LEU A C 1
ATOM 1604 O O . LEU A 1 196 ? 55.059 -20.473 -86.009 1.00 95.38 196 LEU A O 1
ATOM 1608 N N . PHE A 1 197 ? 55.683 -20.194 -83.866 1.00 96.19 197 PHE A N 1
ATOM 1609 C CA . PHE A 1 197 ? 57.076 -19.889 -84.199 1.00 96.19 197 PHE A CA 1
ATOM 1610 C C . PHE A 1 197 ? 57.760 -21.059 -84.907 1.00 96.19 197 PHE A C 1
ATOM 1612 O O . PHE A 1 197 ? 58.408 -20.843 -85.934 1.00 96.19 197 PHE A O 1
ATOM 1619 N N . THR A 1 198 ? 57.578 -22.288 -84.415 1.00 95.69 198 THR A N 1
ATOM 1620 C CA . THR A 1 198 ? 58.121 -23.489 -85.063 1.00 95.69 198 THR A CA 1
ATOM 1621 C C . THR A 1 198 ? 57.548 -23.673 -86.469 1.00 95.69 198 THR A C 1
ATOM 1623 O O . THR A 1 198 ? 58.311 -23.814 -87.422 1.00 95.69 198 THR A O 1
ATOM 1626 N N . ALA A 1 199 ? 56.226 -23.580 -86.641 1.00 95.12 199 ALA A N 1
ATOM 1627 C CA . ALA A 1 199 ? 55.581 -23.765 -87.943 1.00 95.12 199 ALA A CA 1
ATOM 1628 C C . ALA A 1 199 ? 55.991 -22.696 -88.978 1.00 95.12 199 ALA A C 1
ATOM 1630 O O . ALA A 1 199 ? 56.175 -22.999 -90.163 1.00 95.12 199 ALA A O 1
ATOM 1631 N N . VAL A 1 200 ? 56.159 -21.439 -88.550 1.00 95.69 200 VAL A N 1
ATOM 1632 C CA . VAL A 1 200 ? 56.660 -20.357 -89.415 1.00 95.69 200 VAL A CA 1
ATOM 1633 C C . VAL A 1 200 ? 58.112 -20.614 -89.820 1.00 95.69 200 VAL A C 1
ATOM 1635 O O . VAL A 1 200 ? 58.440 -20.449 -90.996 1.00 95.69 200 VAL A O 1
ATOM 1638 N N . ALA A 1 201 ? 58.966 -21.054 -88.888 1.00 94.94 201 ALA A N 1
ATOM 1639 C CA . ALA A 1 201 ? 60.357 -21.399 -89.180 1.00 94.94 201 ALA A CA 1
ATOM 1640 C C . ALA A 1 201 ? 60.460 -22.563 -90.182 1.00 94.94 201 ALA A C 1
ATOM 1642 O O . ALA A 1 201 ? 61.172 -22.447 -91.180 1.00 94.94 201 ALA A O 1
ATOM 1643 N N . GLU A 1 202 ? 59.680 -23.630 -89.981 1.00 94.69 202 GLU A N 1
ATOM 1644 C CA . GLU A 1 202 ? 59.597 -24.765 -90.913 1.00 94.69 202 GLU A CA 1
ATOM 1645 C C . GLU A 1 202 ? 59.137 -24.323 -92.311 1.00 94.69 202 GLU A C 1
ATOM 1647 O O . GLU A 1 202 ? 59.700 -24.733 -93.329 1.00 94.69 202 GLU A O 1
ATOM 1652 N N . THR A 1 203 ? 58.128 -23.447 -92.384 1.00 93.62 203 THR A N 1
ATOM 1653 C CA . THR A 1 203 ? 57.619 -22.923 -93.661 1.00 93.62 203 THR A CA 1
ATOM 1654 C C . THR A 1 203 ? 58.667 -22.060 -94.369 1.00 93.62 203 THR A C 1
ATOM 1656 O O . THR A 1 203 ? 58.827 -22.162 -95.588 1.00 93.62 203 THR A O 1
ATOM 1659 N N . ALA A 1 204 ? 59.405 -21.229 -93.627 1.00 93.75 204 ALA A N 1
ATOM 1660 C CA . ALA A 1 204 ? 60.486 -20.409 -94.167 1.00 93.75 204 ALA A CA 1
ATOM 1661 C C . ALA A 1 204 ? 61.628 -21.272 -94.729 1.00 93.75 204 ALA A C 1
ATOM 1663 O O . ALA A 1 204 ? 62.053 -21.050 -95.864 1.00 93.75 204 ALA A O 1
ATOM 1664 N N . GLU A 1 205 ? 62.060 -22.305 -93.999 1.00 94.00 205 GLU A N 1
ATOM 1665 C CA . GLU A 1 205 ? 63.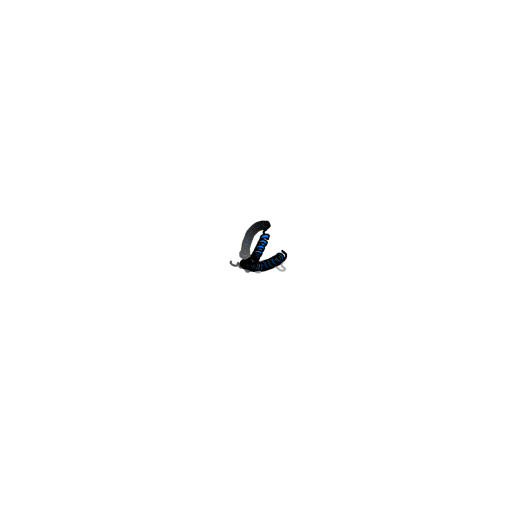086 -23.249 -94.461 1.00 94.00 205 GLU A CA 1
ATOM 1666 C C . GLU A 1 205 ? 62.644 -23.976 -95.740 1.00 94.00 205 GLU A C 1
ATOM 1668 O O . GLU A 1 205 ? 63.394 -24.062 -96.719 1.00 94.00 205 GLU A O 1
ATOM 1673 N N . LYS A 1 206 ? 61.391 -24.441 -95.780 1.00 94.31 206 LYS A N 1
ATOM 1674 C CA . LYS A 1 206 ? 60.819 -25.116 -96.952 1.00 94.31 206 LYS A CA 1
ATOM 1675 C C . LYS A 1 206 ? 60.738 -24.186 -98.168 1.00 94.31 206 LYS A C 1
ATOM 1677 O O . LYS A 1 206 ? 61.026 -24.609 -99.294 1.00 94.31 206 LYS A O 1
ATOM 1682 N N . ASN A 1 207 ? 60.400 -22.914 -97.951 1.00 93.19 207 ASN A N 1
ATOM 1683 C CA . ASN A 1 207 ? 60.399 -21.889 -98.995 1.00 93.19 207 ASN A CA 1
ATOM 1684 C C . ASN A 1 207 ? 61.813 -21.620 -99.522 1.00 93.19 207 ASN A C 1
ATOM 1686 O O . ASN A 1 207 ? 62.013 -21.590 -100.738 1.00 93.19 207 ASN A O 1
ATOM 1690 N N . GLU A 1 208 ? 62.809 -21.489 -98.642 1.00 94.25 208 GLU A N 1
ATOM 1691 C CA . GLU A 1 208 ? 64.209 -21.346 -99.053 1.00 94.25 208 GLU A CA 1
ATOM 1692 C C . GLU A 1 208 ? 64.704 -22.558 -99.850 1.00 94.25 208 GLU A C 1
ATOM 1694 O O . GLU A 1 208 ? 65.353 -22.395 -100.889 1.00 94.25 208 GLU A O 1
ATOM 1699 N N . ALA A 1 209 ? 64.381 -23.776 -99.404 1.00 92.81 209 ALA A N 1
ATOM 1700 C CA . ALA A 1 209 ? 64.727 -25.007 -100.111 1.00 92.81 209 ALA A CA 1
ATOM 1701 C C . ALA A 1 209 ? 64.132 -25.021 -101.530 1.00 92.81 209 ALA A C 1
ATOM 1703 O O . ALA A 1 209 ? 64.845 -25.293 -102.502 1.00 92.81 209 ALA A O 1
ATOM 1704 N N . THR A 1 210 ? 62.861 -24.631 -101.661 1.00 93.44 210 THR A N 1
ATOM 1705 C CA . THR A 1 210 ? 62.156 -24.535 -102.949 1.00 93.44 210 THR A CA 1
ATOM 1706 C C . THR A 1 210 ? 62.765 -23.456 -103.853 1.00 93.44 210 THR A C 1
ATOM 1708 O O . THR A 1 210 ? 62.994 -23.689 -105.041 1.00 93.44 210 THR A O 1
ATOM 1711 N N . ALA A 1 211 ? 63.105 -22.284 -103.305 1.00 90.88 211 ALA A N 1
ATOM 1712 C CA . ALA A 1 211 ? 63.755 -21.204 -104.050 1.00 90.88 211 ALA A CA 1
ATOM 1713 C C . ALA A 1 211 ? 65.149 -21.610 -104.567 1.00 90.88 211 ALA A C 1
ATOM 1715 O O . ALA A 1 211 ? 65.509 -21.307 -105.713 1.00 90.88 211 ALA A O 1
ATOM 1716 N N . ARG A 1 212 ? 65.931 -22.348 -103.763 1.00 91.12 212 ARG A N 1
ATOM 1717 C CA . ARG A 1 212 ? 67.222 -22.921 -104.189 1.00 91.12 212 ARG A CA 1
ATOM 1718 C C . ARG A 1 212 ? 67.033 -23.948 -105.306 1.00 91.12 212 ARG A C 1
ATOM 1720 O O . ARG A 1 212 ? 67.820 -23.953 -106.255 1.00 91.12 212 ARG A O 1
ATOM 1727 N N . GLU A 1 213 ? 66.004 -24.791 -105.229 1.00 92.12 213 GLU A N 1
ATOM 1728 C CA . GLU A 1 213 ? 65.674 -25.756 -106.286 1.00 92.12 213 GLU A CA 1
ATOM 1729 C C . GLU A 1 213 ? 65.289 -25.057 -107.600 1.00 92.12 213 GLU A C 1
ATOM 1731 O O . GLU A 1 213 ? 65.840 -25.379 -108.655 1.00 92.12 213 GLU A O 1
ATOM 1736 N N . LEU A 1 214 ? 64.416 -24.048 -107.544 1.00 91.81 214 LEU A N 1
ATOM 1737 C CA . LEU A 1 214 ? 64.041 -23.233 -108.705 1.00 91.81 214 LEU A CA 1
ATOM 1738 C C . LEU A 1 214 ? 65.253 -22.527 -109.316 1.00 91.81 214 LEU A C 1
ATOM 1740 O O . LEU A 1 214 ? 65.436 -22.560 -110.530 1.00 91.81 214 LEU A O 1
ATOM 1744 N N . THR A 1 215 ? 66.132 -21.963 -108.487 1.00 91.81 215 THR A N 1
ATOM 1745 C CA . THR A 1 215 ? 67.375 -21.332 -108.951 1.00 91.81 215 THR A CA 1
ATOM 1746 C C . THR A 1 215 ? 68.274 -22.333 -109.680 1.00 91.81 215 THR A C 1
ATOM 1748 O O . THR A 1 215 ? 68.841 -22.004 -110.723 1.00 91.81 215 THR A O 1
ATOM 1751 N N . LYS A 1 216 ? 68.394 -23.570 -109.171 1.00 92.06 216 LYS A N 1
ATOM 1752 C CA . LYS A 1 216 ? 69.103 -24.650 -109.879 1.00 92.06 216 LYS A CA 1
ATOM 1753 C C . LYS A 1 216 ? 68.449 -24.932 -111.236 1.00 92.06 216 LYS A C 1
ATOM 1755 O O . LYS A 1 216 ? 69.159 -24.948 -112.239 1.00 92.06 216 LYS A O 1
ATOM 1760 N N . LYS A 1 217 ? 67.118 -25.082 -111.295 1.00 91.94 217 LYS A N 1
ATOM 1761 C CA . LYS A 1 217 ? 66.373 -25.300 -112.554 1.00 91.94 217 LYS A CA 1
ATOM 1762 C C . LYS A 1 217 ? 66.568 -24.155 -113.559 1.00 91.94 217 LYS A C 1
ATOM 1764 O O . LYS A 1 217 ? 66.814 -24.429 -114.729 1.00 91.94 217 LYS A O 1
ATOM 1769 N N . ILE A 1 218 ? 66.548 -22.895 -113.112 1.00 90.62 218 ILE A N 1
ATOM 1770 C CA . ILE A 1 218 ? 66.797 -21.713 -113.959 1.00 90.62 218 ILE A CA 1
ATOM 1771 C C . ILE A 1 218 ? 68.224 -21.720 -114.513 1.00 90.62 218 ILE A C 1
ATOM 1773 O O . ILE A 1 218 ? 68.412 -21.495 -115.706 1.00 90.62 218 ILE A O 1
ATOM 1777 N N . LYS A 1 219 ? 69.234 -22.017 -113.683 1.00 87.56 219 LYS A N 1
ATOM 1778 C CA . LYS A 1 219 ? 70.629 -22.125 -114.145 1.00 87.56 219 LYS A CA 1
ATOM 1779 C C . LYS A 1 219 ? 70.782 -23.192 -115.232 1.00 87.56 219 LYS A C 1
ATOM 1781 O O . LYS A 1 219 ? 71.432 -22.929 -116.241 1.00 87.56 219 LYS A O 1
ATOM 1786 N N . TYR A 1 220 ? 70.155 -24.360 -115.059 1.00 88.00 220 TYR A N 1
ATOM 1787 C CA . TYR A 1 220 ? 70.139 -25.399 -116.093 1.00 88.00 220 TYR A CA 1
ATOM 1788 C C . TYR A 1 220 ? 69.421 -24.938 -117.368 1.00 88.00 220 TYR A C 1
ATOM 1790 O O . TYR A 1 220 ? 69.958 -25.117 -118.457 1.00 88.00 220 TYR A O 1
ATOM 1798 N N . ALA A 1 221 ? 68.257 -24.295 -117.253 1.00 85.06 221 ALA A N 1
ATOM 1799 C CA . ALA A 1 221 ? 67.525 -23.769 -118.406 1.00 85.06 221 ALA A CA 1
ATOM 1800 C C . ALA A 1 221 ? 68.333 -22.712 -119.184 1.00 85.06 221 ALA A C 1
ATOM 1802 O O . ALA A 1 221 ? 68.374 -22.760 -120.411 1.00 85.06 221 ALA A O 1
ATOM 1803 N N . TYR A 1 222 ? 69.027 -21.802 -118.491 1.00 85.69 222 TYR A N 1
ATOM 1804 C CA . TYR A 1 222 ? 69.888 -20.794 -119.120 1.00 85.69 222 TYR A CA 1
ATOM 1805 C C . TYR A 1 222 ? 71.078 -21.424 -119.857 1.00 85.69 222 TYR A C 1
ATOM 1807 O O . TYR A 1 222 ? 71.407 -21.005 -120.963 1.00 85.69 222 TYR A O 1
ATOM 1815 N N . LEU A 1 223 ? 71.694 -22.465 -119.285 1.00 86.75 223 LEU A N 1
ATOM 1816 C CA . LEU A 1 223 ? 72.767 -23.220 -119.941 1.00 86.75 223 LEU A CA 1
ATOM 1817 C C . LEU A 1 223 ? 72.276 -23.889 -121.239 1.00 86.75 223 LEU A C 1
ATOM 1819 O O . LEU A 1 223 ? 72.958 -23.844 -122.267 1.00 86.75 223 LEU A O 1
ATOM 1823 N N . ILE A 1 224 ? 71.073 -24.471 -121.210 1.00 87.25 224 ILE A N 1
ATOM 1824 C CA . ILE A 1 224 ? 70.435 -25.085 -122.385 1.00 87.25 224 ILE A CA 1
ATOM 1825 C C . ILE A 1 224 ? 70.099 -24.020 -123.446 1.00 87.25 224 ILE A C 1
ATOM 1827 O O . ILE A 1 224 ? 70.380 -24.215 -124.624 1.00 87.25 224 ILE A O 1
ATOM 1831 N N . ALA A 1 225 ? 69.555 -22.866 -123.051 1.00 85.25 225 ALA A N 1
ATOM 1832 C CA . ALA A 1 225 ? 69.235 -21.783 -123.985 1.00 85.25 225 ALA A CA 1
ATOM 1833 C C . ALA A 1 225 ? 70.491 -21.135 -124.598 1.00 85.25 225 ALA A C 1
ATOM 1835 O O . ALA A 1 225 ? 70.535 -20.868 -125.795 1.00 85.25 225 ALA A O 1
ATOM 1836 N N . GLY A 1 226 ? 71.537 -20.905 -123.800 1.00 83.75 226 GLY A N 1
ATOM 1837 C CA . GLY A 1 226 ? 72.793 -20.331 -124.285 1.00 83.75 226 GLY A CA 1
ATOM 1838 C C . GLY A 1 226 ? 73.524 -21.251 -125.264 1.00 83.75 226 GLY A C 1
ATOM 1839 O O . GLY A 1 226 ? 74.063 -20.782 -126.265 1.00 83.75 226 GLY A O 1
ATOM 1840 N N . SER A 1 227 ? 73.498 -22.565 -125.015 1.00 79.75 227 SER A N 1
ATOM 1841 C CA . SER A 1 227 ? 74.070 -23.543 -125.948 1.00 79.75 227 SER A CA 1
ATOM 1842 C C . SER A 1 227 ? 73.322 -23.577 -127.284 1.00 79.75 227 SER A C 1
ATOM 1844 O O . SER A 1 227 ? 73.981 -23.570 -128.321 1.00 79.75 227 SER A O 1
ATOM 1846 N N . SER A 1 228 ? 71.983 -23.511 -127.303 1.00 82.56 228 SER A N 1
ATOM 1847 C CA . SER A 1 228 ? 71.234 -23.438 -128.570 1.00 82.56 228 SER A CA 1
ATOM 1848 C C . SER A 1 228 ? 71.527 -22.156 -129.359 1.00 82.56 228 SER A C 1
ATOM 1850 O O . SER A 1 228 ? 71.665 -22.201 -130.580 1.00 82.56 228 SER A O 1
ATOM 1852 N N . LEU A 1 229 ? 71.700 -21.024 -128.669 1.00 77.31 229 LEU A N 1
ATOM 1853 C CA . LEU A 1 229 ? 72.044 -19.745 -129.294 1.00 77.31 229 LEU A CA 1
ATOM 1854 C C . LEU A 1 229 ? 73.439 -19.778 -129.928 1.00 77.31 229 LEU A C 1
ATOM 1856 O O . LEU A 1 229 ? 73.636 -19.272 -131.030 1.00 77.31 229 LEU A O 1
ATOM 1860 N N . GLY A 1 230 ? 74.399 -20.411 -129.247 1.00 77.31 230 GLY A N 1
ATOM 1861 C CA . GLY A 1 230 ? 75.737 -20.649 -129.786 1.00 77.31 230 GLY A CA 1
ATOM 1862 C C . GLY A 1 230 ? 75.711 -21.526 -131.038 1.00 77.31 230 GLY A C 1
ATOM 1863 O O . GLY A 1 230 ? 76.396 -21.215 -132.011 1.00 77.31 230 GLY A O 1
ATOM 1864 N N . VAL A 1 231 ? 74.876 -22.573 -131.043 1.00 81.06 231 VAL A N 1
ATOM 1865 C CA . VAL A 1 231 ? 74.653 -23.413 -132.232 1.00 81.06 231 VAL A CA 1
ATOM 1866 C C . VAL A 1 231 ? 74.086 -22.578 -133.383 1.00 81.06 231 VAL A C 1
ATOM 1868 O O . VAL A 1 231 ? 74.659 -22.597 -134.468 1.00 81.06 231 VAL A O 1
ATOM 1871 N N . ALA A 1 232 ? 73.047 -21.775 -133.140 1.00 74.81 232 ALA A N 1
ATOM 1872 C CA . ALA A 1 232 ? 72.438 -20.925 -134.167 1.00 74.81 232 ALA A CA 1
ATOM 1873 C C . ALA A 1 232 ? 73.413 -19.872 -134.732 1.00 74.81 232 ALA A C 1
ATOM 1875 O O . ALA A 1 232 ? 73.417 -19.594 -135.931 1.00 74.81 232 ALA A O 1
ATOM 1876 N N . LEU A 1 233 ? 74.273 -19.293 -133.886 1.00 75.88 233 LEU A N 1
ATOM 1877 C CA . LEU A 1 233 ? 75.306 -18.346 -134.319 1.00 75.88 233 LEU A CA 1
ATOM 1878 C C . LEU A 1 233 ? 76.388 -19.017 -135.165 1.00 75.88 233 LEU A C 1
ATOM 1880 O O . LEU A 1 233 ? 76.800 -18.453 -136.178 1.00 75.88 233 LEU A O 1
ATOM 1884 N N . ALA A 1 234 ? 76.837 -20.213 -134.781 1.00 78.75 234 ALA A N 1
ATOM 1885 C CA . ALA A 1 234 ? 77.759 -20.991 -135.603 1.00 78.75 234 ALA A CA 1
ATOM 1886 C C . ALA A 1 234 ? 77.142 -21.294 -136.980 1.00 78.75 234 ALA A C 1
ATOM 1888 O O . ALA A 1 234 ? 77.810 -21.145 -138.003 1.00 78.75 234 ALA A O 1
ATOM 1889 N N . GLU A 1 235 ? 75.851 -21.628 -137.017 1.00 77.56 235 GLU A N 1
ATOM 1890 C CA . GLU A 1 235 ? 75.078 -21.837 -138.246 1.00 77.56 235 GLU A CA 1
ATOM 1891 C C . GLU A 1 235 ? 75.031 -20.576 -139.129 1.00 77.56 235 GLU A C 1
ATOM 1893 O O . GLU A 1 235 ? 75.243 -20.646 -140.341 1.00 77.56 235 GLU A O 1
ATOM 1898 N N . LEU A 1 236 ? 74.844 -19.400 -138.521 1.00 78.88 236 LEU A N 1
ATOM 1899 C CA . LEU A 1 236 ? 74.832 -18.111 -139.217 1.00 78.88 236 LEU A CA 1
ATOM 1900 C C . LEU A 1 236 ? 76.210 -17.729 -139.781 1.00 78.88 236 LEU A C 1
ATOM 1902 O O . LEU A 1 236 ? 76.302 -17.241 -140.908 1.00 78.88 236 LEU A O 1
ATOM 1906 N N . ILE A 1 237 ? 77.290 -17.989 -139.037 1.00 78.06 237 ILE A N 1
ATOM 1907 C CA . ILE A 1 237 ? 78.667 -17.773 -139.513 1.00 78.06 237 ILE A CA 1
ATOM 1908 C C . ILE A 1 237 ? 78.973 -18.692 -140.701 1.00 78.06 237 ILE A C 1
ATOM 1910 O O . ILE A 1 237 ? 79.561 -18.239 -141.681 1.00 78.06 237 ILE A O 1
ATOM 1914 N N . ILE A 1 238 ? 78.539 -19.956 -140.649 1.00 76.81 238 ILE A N 1
ATOM 1915 C CA . ILE A 1 238 ? 78.672 -20.900 -141.770 1.00 76.81 238 ILE A CA 1
ATOM 1916 C C . ILE A 1 238 ? 77.881 -20.424 -143.001 1.00 76.81 238 ILE A C 1
ATOM 1918 O O . ILE A 1 238 ? 78.318 -20.645 -144.130 1.00 76.81 238 ILE A O 1
ATOM 1922 N N . MET A 1 239 ? 76.738 -19.756 -142.820 1.00 73.88 239 MET A N 1
ATOM 1923 C CA . MET A 1 239 ? 76.017 -19.138 -143.939 1.00 73.88 239 MET A CA 1
ATOM 1924 C C . MET A 1 239 ? 76.746 -17.918 -144.512 1.00 73.88 239 MET A C 1
ATOM 1926 O O . MET A 1 239 ? 76.819 -17.783 -145.731 1.00 73.88 239 MET A O 1
ATOM 1930 N N . LEU A 1 240 ? 77.317 -17.053 -143.668 1.00 70.19 240 LEU A N 1
ATOM 1931 C CA . LEU A 1 240 ? 78.045 -15.861 -144.119 1.00 70.19 240 LEU A CA 1
ATOM 1932 C C . LEU A 1 240 ? 79.367 -16.201 -144.825 1.00 70.19 240 LEU A C 1
ATOM 1934 O O . LEU A 1 240 ? 79.700 -15.557 -145.816 1.00 70.19 240 LEU A O 1
ATOM 1938 N N . SER A 1 241 ? 80.093 -17.234 -144.384 1.00 70.25 241 SER A N 1
ATOM 1939 C CA . SER A 1 241 ? 81.345 -17.671 -145.026 1.00 70.25 241 SER A CA 1
ATOM 1940 C C . SER A 1 241 ? 81.151 -18.344 -146.386 1.00 70.25 241 SER A C 1
ATOM 1942 O O . SER A 1 241 ? 82.118 -18.535 -147.111 1.00 70.25 241 SER A O 1
ATOM 1944 N N . LYS A 1 242 ? 79.914 -18.682 -146.765 1.00 67.56 242 LYS A N 1
ATOM 1945 C CA . LYS A 1 242 ? 79.591 -19.136 -148.126 1.00 67.56 242 LYS A CA 1
ATOM 1946 C C . LYS A 1 242 ? 79.282 -17.990 -149.096 1.00 67.56 242 LYS A C 1
ATOM 1948 O O . LYS A 1 242 ? 79.104 -18.258 -150.280 1.00 67.56 242 LYS A O 1
ATOM 1953 N N . VAL A 1 243 ? 79.182 -16.748 -148.615 1.00 63.84 243 VAL A N 1
ATOM 1954 C CA . VAL A 1 243 ? 78.756 -15.577 -149.409 1.00 63.84 243 VAL A CA 1
ATOM 1955 C C . VAL A 1 243 ? 79.932 -14.647 -149.779 1.00 63.84 243 VAL A C 1
ATOM 1957 O O . VAL A 1 243 ? 79.728 -13.670 -150.495 1.00 63.84 243 VAL A O 1
ATOM 1960 N N . LEU A 1 244 ? 81.170 -14.975 -149.381 1.00 48.94 244 LEU A N 1
ATOM 1961 C CA . LEU A 1 244 ? 82.404 -14.257 -149.741 1.00 48.94 244 LEU A CA 1
ATOM 1962 C C . LEU A 1 244 ? 83.515 -15.209 -150.189 1.00 48.94 244 LEU A C 1
ATOM 1964 O O . LEU A 1 244 ? 83.662 -16.272 -149.549 1.00 48.94 244 LEU A O 1
#

Sequence (244 aa):
MEELVIKRSDFEKAKRELKEFSQNEPGEWSLPAVEVTGGILGWGDHKVTGAELNERVEEVQKHLQYLNRTSIKTVKEFENIYKALDELDKSYINVLLGEMEQIRKVSNGVKTNQEYIKKIVEDQKKTLEVLKIFKQKLDTYAHLEDIDKLWNDCQTWKEEIPELSDLVRHVMLTSNSNSGQIEEIGKDIQCHKELLFTAVAETAEKNEATARELTKKIKYAYLIAGSSLGVALAELIIMLSKVL

Radius of gyration: 84.81 Å; chains: 1; bounding box: 169×41×232 Å

Organism: NCBI:txid2606628

pLDDT: mean 86.37, std 11.58, range [35.56, 98.12]

Foldseek 3Di:
DPDLPQPPVLLVVLVVLLVVVVPDDDDDDDQDDQDQFDDDVRHHGDDDDPVSVVVSVVSVVVVVVVVVVVVVSVVVNVVSVVSNVVSCVVRVVVVVVVVVVVVVVVVVVVVVVVVVVVVVVVVVVVVVVVVVVVVVVVVVPPCPVVVVVVVVVVVVCVVVVVVVVVVVVVVVVVVVVVVVVVVVVVVVVVVVVVVVVVVVVVVVVVVVVVVVVVVVVVVVVVVVVVVVVVVVVVVVVVVVVVVD

Secondary structure (DSSP, 8-state):
-------HHHHHHHHHHHHHHHTPPPPP---PPPP-EESGGG-EE----HHHHHHHHHHHHHHHHHHHHHHHHHHHHHHHHHHHHHHIIIIIIHHHHHHHHHHHHHHHHHHHHHHHHHHHHHHHHHHHHHHHHHHHHHHH-TTHHHHHHHHHHHHHHHHHHHHHHHHHHHHHHHHHHHHHHHHHHHHHHHHHHHHHHHHHHHHHHHHHHHHHHHHHHHHHHHHHHHHHHHHHHHHHHHHHTT--